Protein AF-A0A2M8NG27-F1 (afdb_monomer_lite)

Foldseek 3Di:
DVVVVVVVVVVVVVVVVVVVLLPDDDDQWDQFQDPNDGDTGGPVVCVVVVRDDPVRCVSPVDNPDDQFDFDDDDPDTDGHDDDDPLNVVLVVVLCVVLVVVLVVLLVVLLVPQDVVLVVVCVVVVDDPVCSVPPGRVVRSCVSSVPVVLVSQLVSLVSSLVSVVSPDCDLNNVLVVVCVVVVPVVVSVVVVVVVSVVVNVVSVVD

Secondary structure (DSSP, 8-state):
-HHHHHHHHHHHHHHHHHHHHHTSPPPSEEEEEETTEEEEEEHHHHHHTT-S-HHHHHHTS------PPPEEETTEEESS----HHHHHHHHHHHHHHHHHHHHHHHHHHHTS-HHHHHHHHHTT--HHHIIIIIIHHHHHHHHHHHHHHHHHHHHHHGGGGGGGT---HHHHHHHHHHHH--HHHHHHHHHHHHHHHHHHHHT-

Sequence (205 aa):
PSLFYAFVSVIGFAVIGWVIISAQPLPSSVVVNVNGSPELVPLERARAEGLLSPGDALLYAAEPLSASIPVPRGLRYDGGGAVSRGYVALLVALVIYTAAFIAEIVRAGILAVPRGQLEAARALGFTSSQTLRMVILPQALRVIIPPLGNQYLNLSKNSSLAIAVAYPDIYAVMGTVINQSGQSVTGIVLIMLSYLIISLTISAV

Structure (mmCIF, N/CA/C/O backbone):
data_AF-A0A2M8NG27-F1
#
_entry.id   AF-A0A2M8NG27-F1
#
loop_
_atom_site.group_PDB
_atom_site.id
_atom_site.type_symbol
_atom_site.label_atom_id
_atom_site.label_alt_id
_atom_site.label_comp_id
_atom_site.label_asym_id
_atom_site.label_entity_id
_atom_site.label_seq_id
_atom_site.pdbx_PDB_ins_code
_atom_site.Cartn_x
_atom_site.Cartn_y
_atom_site.Cartn_z
_atom_site.occupancy
_atom_site.B_iso_or_equiv
_atom_site.auth_seq_id
_atom_site.auth_comp_id
_atom_site.auth_asym_id
_atom_site.auth_atom_id
_atom_site.pdbx_PDB_model_num
ATOM 1 N N . PRO A 1 1 ? 7.339 23.571 -0.217 1.00 59.91 1 PRO A N 1
ATOM 2 C CA . PRO A 1 1 ? 5.997 23.243 -0.763 1.00 59.91 1 PRO A CA 1
ATOM 3 C C . PRO A 1 1 ? 5.739 23.782 -2.186 1.00 59.91 1 PRO A C 1
ATOM 5 O O . PRO A 1 1 ? 5.301 23.009 -3.022 1.00 59.91 1 PRO A O 1
ATOM 8 N N . SER A 1 2 ? 6.031 25.053 -2.498 1.00 65.56 2 SER A N 1
ATOM 9 C CA . SER A 1 2 ? 5.703 25.678 -3.801 1.00 65.56 2 SER A CA 1
ATOM 10 C C . SER A 1 2 ? 6.438 25.087 -5.015 1.00 65.56 2 SER A C 1
ATOM 12 O O . SER A 1 2 ? 5.823 24.874 -6.055 1.00 65.56 2 SER A O 1
ATOM 14 N N . LEU A 1 3 ? 7.727 24.758 -4.877 1.00 67.69 3 LEU A N 1
ATOM 15 C CA . LEU A 1 3 ? 8.534 24.157 -5.953 1.00 67.69 3 LEU A CA 1
ATOM 16 C C . LEU A 1 3 ? 8.056 22.755 -6.360 1.00 67.69 3 LEU A C 1
ATOM 18 O O . LEU A 1 3 ? 8.113 22.403 -7.532 1.00 67.69 3 LEU A O 1
ATOM 22 N N . PHE A 1 4 ? 7.539 21.975 -5.407 1.00 62.25 4 PHE A N 1
ATOM 23 C CA . PHE A 1 4 ? 7.013 20.637 -5.677 1.00 62.25 4 PHE A CA 1
ATOM 24 C C . PHE A 1 4 ? 5.740 20.700 -6.532 1.00 62.25 4 PHE A C 1
ATOM 26 O O . PHE A 1 4 ? 5.642 20.007 -7.540 1.00 62.25 4 PHE A O 1
ATOM 33 N N . TYR A 1 5 ? 4.804 21.596 -6.197 1.00 67.56 5 TYR A N 1
ATOM 34 C CA . TYR A 1 5 ? 3.585 21.791 -6.989 1.00 67.56 5 TYR A CA 1
ATOM 35 C C . TYR A 1 5 ? 3.870 22.345 -8.388 1.00 67.56 5 TYR A C 1
ATOM 37 O O . TYR A 1 5 ? 3.224 21.922 -9.341 1.00 67.56 5 TYR A O 1
ATOM 45 N N . ALA A 1 6 ? 4.856 23.239 -8.523 1.00 71.44 6 ALA A N 1
ATOM 46 C CA . ALA A 1 6 ? 5.281 23.759 -9.821 1.00 71.44 6 ALA A CA 1
ATOM 47 C C . ALA A 1 6 ? 5.910 22.671 -10.710 1.00 71.44 6 ALA A C 1
ATOM 49 O O . ALA A 1 6 ? 5.655 22.615 -11.907 1.00 71.44 6 ALA 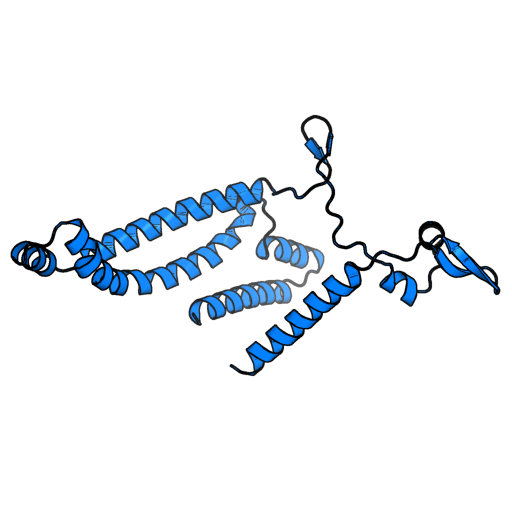A O 1
ATOM 50 N N . PHE A 1 7 ? 6.705 21.772 -10.131 1.00 71.50 7 PHE A N 1
ATOM 51 C CA . PHE A 1 7 ? 7.306 20.668 -10.879 1.00 71.50 7 PHE A CA 1
ATOM 52 C C . PHE A 1 7 ? 6.258 19.642 -11.332 1.00 71.50 7 PHE A C 1
ATOM 54 O O . PHE A 1 7 ? 6.230 19.242 -12.496 1.00 71.50 7 PHE A O 1
ATOM 61 N N . VAL A 1 8 ? 5.351 19.262 -10.427 1.00 74.12 8 VAL A N 1
ATOM 62 C CA . VAL A 1 8 ? 4.257 18.327 -10.727 1.00 74.12 8 VAL A CA 1
ATOM 63 C C . VAL A 1 8 ? 3.305 18.906 -11.775 1.00 74.12 8 VAL A C 1
ATOM 65 O O . VAL A 1 8 ? 2.871 18.174 -12.663 1.00 74.12 8 VAL A O 1
ATOM 68 N N . SER A 1 9 ? 3.011 20.210 -11.730 1.00 75.12 9 SER A N 1
ATOM 69 C CA . SER A 1 9 ? 2.145 20.841 -12.729 1.00 75.12 9 SER A CA 1
ATOM 70 C C . SER A 1 9 ? 2.795 20.887 -14.112 1.00 75.12 9 SER A C 1
ATOM 72 O O . SER A 1 9 ? 2.128 20.557 -15.088 1.00 75.12 9 SER A O 1
ATOM 74 N N . VAL A 1 10 ? 4.091 21.204 -14.217 1.00 81.06 10 VAL A N 1
ATOM 75 C CA . VAL A 1 10 ? 4.816 21.218 -15.502 1.00 81.06 10 VAL A CA 1
ATOM 76 C C . VAL A 1 10 ? 4.847 19.828 -16.139 1.00 81.06 10 VAL A C 1
ATOM 78 O O . VAL A 1 10 ? 4.545 19.697 -17.324 1.00 81.06 10 VAL A O 1
ATOM 81 N N . ILE A 1 11 ? 5.140 18.782 -15.358 1.00 80.06 11 ILE A N 1
ATOM 82 C CA . ILE A 1 11 ? 5.100 17.399 -15.856 1.00 80.06 11 ILE A CA 1
ATOM 83 C C . ILE A 1 11 ? 3.676 17.014 -16.261 1.00 80.06 11 ILE A C 1
ATOM 85 O O . ILE A 1 11 ? 3.481 16.451 -17.336 1.00 80.06 11 ILE A O 1
ATOM 89 N N . GLY A 1 12 ? 2.678 17.355 -15.443 1.00 80.69 12 GLY A N 1
ATOM 90 C CA . GLY A 1 12 ? 1.273 17.093 -15.750 1.00 80.69 12 GLY A CA 1
ATOM 91 C C . GLY A 1 12 ? 0.841 17.722 -17.076 1.00 80.69 12 GLY A C 1
ATOM 92 O O . GLY A 1 12 ? 0.272 17.036 -17.920 1.00 80.69 12 GLY A O 1
ATOM 93 N N . PHE A 1 13 ? 1.177 18.994 -17.305 1.00 82.75 13 PHE A N 1
ATOM 94 C CA . PHE A 1 13 ? 0.885 19.686 -18.563 1.00 82.75 13 PHE A CA 1
ATOM 95 C C . PHE A 1 13 ? 1.620 19.078 -19.760 1.00 82.75 13 PHE A C 1
ATOM 97 O O . PHE A 1 13 ? 1.017 18.932 -20.820 1.00 82.75 13 PHE A O 1
ATOM 104 N N . ALA A 1 14 ? 2.887 18.687 -19.600 1.00 75.81 14 ALA A N 1
ATOM 105 C CA . ALA A 1 14 ? 3.653 18.046 -20.666 1.00 75.81 14 ALA A CA 1
ATOM 106 C C . ALA A 1 14 ? 3.056 16.686 -21.066 1.00 75.81 14 ALA A C 1
ATOM 108 O O . ALA A 1 14 ? 2.908 16.404 -22.253 1.00 75.81 14 ALA A O 1
ATOM 109 N N . VAL A 1 15 ? 2.652 15.871 -20.087 1.00 76.00 15 VAL A N 1
ATOM 110 C CA . VAL A 1 15 ? 2.025 14.561 -20.326 1.00 76.00 15 VAL A CA 1
ATOM 111 C C . VAL A 1 15 ? 0.649 14.723 -20.970 1.00 76.00 15 VAL A C 1
ATOM 113 O O . VAL A 1 15 ? 0.362 14.056 -21.959 1.00 76.00 15 VAL A O 1
ATOM 116 N N . ILE A 1 16 ? -0.186 15.638 -20.467 1.00 79.12 16 ILE A N 1
ATOM 117 C CA . ILE A 1 16 ? -1.509 15.922 -21.048 1.00 79.12 16 ILE A CA 1
ATOM 118 C C . ILE A 1 16 ? -1.365 16.443 -22.483 1.00 79.12 16 ILE A C 1
ATOM 120 O O . ILE A 1 16 ? -2.065 15.972 -23.376 1.00 79.12 16 ILE A O 1
ATOM 124 N N . GLY A 1 17 ? -0.433 17.369 -22.723 1.00 75.75 17 GLY A N 1
ATOM 125 C CA . GLY A 1 17 ? -0.148 17.897 -24.057 1.00 75.75 17 GLY A CA 1
ATOM 126 C C . GLY A 1 17 ? 0.307 16.808 -25.026 1.00 75.75 17 GLY A C 1
ATOM 127 O O . GLY A 1 17 ? -0.215 16.716 -26.134 1.00 75.75 17 GLY A O 1
ATOM 128 N N . TRP A 1 18 ? 1.210 15.928 -24.590 1.00 75.06 18 TRP A N 1
ATOM 129 C CA . TRP A 1 18 ? 1.659 14.784 -25.384 1.00 75.06 18 TRP A CA 1
ATOM 130 C C . TRP A 1 18 ? 0.516 13.810 -25.713 1.00 75.06 18 TRP A C 1
ATOM 132 O O . TRP A 1 18 ? 0.397 13.367 -26.856 1.00 75.06 18 TRP A O 1
ATOM 142 N N . VAL A 1 19 ? -0.380 13.528 -24.761 1.00 72.75 19 VAL A N 1
ATOM 143 C CA . VAL A 1 19 ? -1.565 12.676 -24.978 1.00 72.75 19 VAL A CA 1
ATOM 144 C C . VAL A 1 19 ? -2.547 13.308 -25.972 1.00 72.75 19 VAL A C 1
ATOM 146 O O . VAL A 1 19 ? -3.050 12.619 -26.853 1.00 72.75 19 VAL A O 1
ATOM 149 N N . ILE A 1 20 ? -2.801 14.617 -25.883 1.00 72.38 20 ILE A N 1
ATOM 150 C CA . ILE A 1 20 ? -3.720 15.316 -26.800 1.00 72.38 20 ILE A CA 1
ATOM 151 C C . ILE A 1 20 ? -3.166 15.343 -28.229 1.00 72.38 20 ILE A C 1
ATOM 153 O O . ILE A 1 20 ? -3.916 15.108 -29.177 1.00 72.38 20 ILE A O 1
ATOM 157 N N . ILE A 1 21 ? -1.866 15.616 -28.386 1.00 69.19 21 ILE A N 1
ATOM 158 C CA . ILE A 1 21 ? -1.196 15.651 -29.695 1.00 69.19 21 ILE A CA 1
ATOM 159 C C . ILE A 1 21 ? -1.189 14.256 -30.328 1.00 69.19 21 ILE A C 1
ATOM 161 O O . ILE A 1 21 ? -1.479 14.120 -31.511 1.00 69.19 21 ILE A O 1
ATOM 165 N N . SER A 1 22 ? -0.919 13.217 -29.536 1.00 63.81 22 SER A N 1
ATOM 166 C CA . SER A 1 22 ? -0.866 11.835 -30.027 1.00 63.81 22 SER A CA 1
ATOM 167 C C . SER A 1 22 ? -2.229 11.188 -30.293 1.00 63.81 22 SER A C 1
ATOM 169 O O . SER A 1 22 ? -2.281 10.138 -30.927 1.00 63.81 22 SER A O 1
ATOM 171 N N . ALA A 1 23 ? -3.327 11.797 -29.840 1.00 64.81 23 ALA A N 1
ATOM 172 C CA . ALA A 1 23 ? -4.687 11.340 -30.123 1.00 64.81 23 ALA A CA 1
ATOM 173 C C . ALA A 1 23 ? -5.270 11.912 -31.432 1.00 64.81 23 ALA A C 1
ATOM 175 O O . ALA A 1 23 ? -6.369 11.520 -31.829 1.00 64.81 23 ALA A O 1
ATOM 176 N N . GLN A 1 24 ? -4.580 12.848 -32.096 1.00 70.31 24 GLN A N 1
ATOM 177 C CA . GLN A 1 24 ? -5.025 13.380 -33.385 1.00 70.31 24 GLN A CA 1
ATOM 178 C C . GLN A 1 24 ? -4.803 12.330 -34.490 1.00 70.31 24 GLN A C 1
ATOM 180 O O . GLN A 1 24 ? -3.701 11.788 -34.588 1.00 70.31 24 GLN A O 1
ATOM 185 N N . PRO A 1 25 ? -5.809 12.035 -35.337 1.00 66.50 25 PRO A N 1
ATOM 186 C CA . PRO A 1 25 ? -5.631 11.113 -36.451 1.00 66.50 25 PRO A CA 1
ATOM 187 C C . PRO A 1 25 ? -4.586 11.666 -37.426 1.00 66.50 25 PRO A C 1
ATOM 189 O O . PRO A 1 25 ? -4.647 12.832 -37.823 1.00 66.50 25 PRO A O 1
ATOM 192 N N . LEU A 1 26 ? -3.619 10.827 -37.803 1.00 72.81 26 LEU A N 1
ATOM 193 C CA . LEU A 1 26 ? -2.551 11.211 -38.723 1.00 72.81 26 LEU A CA 1
ATOM 194 C C . LEU A 1 26 ? -3.127 11.582 -40.108 1.00 72.81 26 LEU A C 1
ATOM 196 O O . LEU A 1 26 ? -4.082 10.947 -40.567 1.00 72.81 26 LEU A O 1
ATOM 200 N N . PRO A 1 27 ? -2.557 12.584 -40.803 1.00 74.75 27 PRO A N 1
ATOM 201 C CA . PRO A 1 27 ? -2.977 12.933 -42.156 1.00 74.75 27 PRO A CA 1
ATOM 202 C C . PRO A 1 27 ? -2.687 11.785 -43.134 1.00 74.75 27 PRO A C 1
ATOM 204 O O . PRO A 1 27 ? -1.633 11.154 -43.082 1.00 74.75 27 PRO A O 1
ATOM 207 N N . SER A 1 28 ? -3.606 11.530 -44.068 1.00 74.56 28 SER A N 1
ATOM 208 C CA . SER A 1 28 ? -3.485 10.439 -45.049 1.00 74.56 28 SER A CA 1
ATOM 209 C C . SER A 1 28 ? -2.403 10.679 -46.115 1.00 74.56 28 SER A C 1
ATOM 211 O O . SER A 1 28 ? -1.865 9.723 -46.677 1.00 74.56 28 SER A O 1
ATOM 213 N N . SER A 1 29 ? -2.040 11.939 -46.374 1.00 78.56 29 SER A N 1
ATOM 214 C CA . SER A 1 29 ? -0.979 12.341 -47.307 1.00 78.56 29 SER A CA 1
ATOM 215 C C . SER A 1 29 ? -0.188 13.531 -46.773 1.00 78.56 29 SER A C 1
ATOM 217 O O . SER A 1 29 ? -0.770 14.435 -46.172 1.00 78.56 29 SER A O 1
ATOM 219 N N . VAL A 1 30 ? 1.114 13.560 -47.047 1.00 80.31 30 VAL A N 1
ATOM 220 C CA . VAL A 1 30 ? 2.027 14.649 -46.678 1.00 80.31 30 VAL A CA 1
ATOM 221 C C . VAL A 1 30 ? 2.709 15.177 -47.938 1.00 80.31 30 VAL A C 1
ATOM 223 O O . VAL A 1 30 ? 3.008 14.416 -48.858 1.00 80.31 30 VAL A O 1
ATOM 226 N N . VAL A 1 31 ? 2.925 16.494 -47.999 1.00 79.62 31 VAL A N 1
ATOM 227 C CA . VAL A 1 31 ? 3.718 17.112 -49.068 1.00 79.62 31 VAL A CA 1
ATOM 228 C C . VAL A 1 31 ? 5.178 16.807 -48.788 1.00 79.62 31 VAL A C 1
ATOM 230 O O . VAL A 1 31 ? 5.720 17.245 -47.776 1.00 79.62 31 VAL A O 1
ATOM 233 N N . VAL A 1 32 ? 5.809 16.059 -49.679 1.00 77.69 32 VAL A N 1
ATOM 234 C CA . VAL A 1 32 ? 7.198 15.652 -49.534 1.00 77.69 32 VAL A CA 1
ATOM 235 C C . VAL A 1 32 ? 7.975 16.057 -50.776 1.00 77.69 32 VAL A C 1
ATOM 237 O O . VAL A 1 32 ? 7.448 16.062 -51.888 1.00 77.69 32 VAL A O 1
ATOM 240 N N . ASN A 1 33 ? 9.227 16.467 -50.586 1.00 78.12 33 ASN A N 1
ATOM 241 C CA . ASN A 1 33 ? 10.072 16.883 -51.692 1.00 78.12 33 ASN A CA 1
ATOM 242 C C . ASN A 1 33 ? 10.683 15.648 -52.362 1.00 78.12 33 ASN A C 1
ATOM 244 O O . ASN A 1 33 ? 11.631 15.060 -51.842 1.00 78.12 33 ASN A O 1
ATOM 248 N N . VAL A 1 34 ? 10.134 15.265 -53.513 1.00 73.56 34 VAL A N 1
ATOM 249 C CA . VAL A 1 34 ? 10.655 14.178 -54.341 1.00 73.56 34 VAL A CA 1
ATOM 250 C C . VAL A 1 34 ? 11.397 14.819 -55.511 1.00 73.56 34 VAL A C 1
ATOM 252 O O . VAL A 1 34 ? 10.808 15.515 -56.336 1.00 73.56 34 VAL A O 1
ATOM 255 N N . ASN A 1 35 ? 12.718 14.631 -55.574 1.00 72.38 35 ASN A N 1
ATOM 256 C CA . ASN A 1 35 ? 13.571 15.131 -56.664 1.00 72.38 35 ASN A CA 1
ATOM 257 C C . ASN A 1 35 ? 13.475 16.652 -56.942 1.00 72.38 35 ASN A C 1
ATOM 259 O O . ASN A 1 35 ? 13.628 17.085 -58.083 1.00 72.38 35 ASN A O 1
ATOM 263 N N . GLY A 1 36 ? 13.231 17.480 -55.922 1.00 71.56 36 GLY A N 1
ATOM 264 C CA . GLY A 1 36 ? 13.180 18.943 -56.045 1.00 71.56 36 GLY A CA 1
ATOM 265 C C . GLY A 1 36 ? 11.786 19.525 -56.305 1.00 71.56 36 GLY A C 1
ATOM 266 O O . GLY A 1 36 ? 11.660 20.748 -56.356 1.00 71.56 36 GLY A O 1
ATOM 267 N N . SER A 1 37 ? 10.749 18.691 -56.439 1.00 70.38 37 SER A N 1
ATOM 268 C CA . SER A 1 37 ? 9.352 19.122 -56.593 1.00 70.38 37 SER A CA 1
ATOM 269 C C . SER A 1 37 ? 8.506 18.711 -55.378 1.00 70.38 37 SER A C 1
ATOM 271 O O . SER A 1 37 ? 8.651 17.587 -54.891 1.00 70.38 37 SER A O 1
ATOM 273 N N . PRO A 1 38 ? 7.623 19.589 -54.860 1.00 78.19 38 PRO A N 1
ATOM 274 C CA . PRO A 1 38 ? 6.703 19.226 -53.787 1.00 78.19 38 PRO A CA 1
ATOM 275 C C . PRO A 1 38 ? 5.588 18.325 -54.336 1.00 78.19 38 PRO A C 1
ATOM 277 O O . PRO A 1 38 ? 4.733 18.785 -55.093 1.00 78.19 38 PRO A O 1
ATOM 280 N N . GLU A 1 39 ? 5.587 17.051 -53.946 1.00 81.00 39 GLU A N 1
ATOM 281 C CA . GLU A 1 39 ? 4.583 16.064 -54.352 1.00 81.00 39 GLU A CA 1
ATOM 282 C C . GLU A 1 39 ? 3.767 15.587 -53.140 1.00 81.00 39 GLU A C 1
ATOM 284 O O . GLU A 1 39 ? 4.288 15.429 -52.034 1.00 81.00 39 GLU A O 1
ATOM 289 N N . LEU A 1 40 ? 2.460 15.384 -53.332 1.00 81.25 40 LEU A N 1
ATOM 290 C CA . LEU A 1 40 ? 1.573 14.831 -52.306 1.00 81.25 40 LEU A CA 1
ATOM 291 C C . LEU A 1 40 ? 1.714 13.308 -52.280 1.00 81.25 40 LEU A C 1
ATOM 293 O O . LEU A 1 40 ? 1.169 12.609 -53.133 1.00 81.25 40 LEU A O 1
ATOM 297 N N . VAL A 1 41 ? 2.419 12.796 -51.274 1.00 81.31 41 VAL A N 1
ATOM 298 C CA . VAL A 1 41 ? 2.689 11.364 -51.118 1.00 81.31 41 VAL A CA 1
ATOM 299 C C . VAL A 1 41 ? 1.886 10.819 -49.929 1.00 81.31 41 VAL A C 1
ATOM 301 O O . VAL A 1 41 ? 1.819 11.471 -48.884 1.00 81.31 41 VAL A O 1
ATOM 304 N N . PRO A 1 42 ? 1.260 9.629 -50.035 1.00 83.38 42 PRO A N 1
ATOM 305 C CA . PRO A 1 42 ? 0.638 8.968 -48.888 1.00 83.38 42 PRO A CA 1
ATOM 306 C C . PRO A 1 42 ? 1.630 8.803 -47.729 1.00 83.38 42 PRO A C 1
ATOM 308 O O . PRO A 1 42 ? 2.764 8.371 -47.952 1.00 83.38 42 PRO A O 1
ATOM 311 N N . LEU A 1 43 ? 1.210 9.105 -46.494 1.00 77.25 43 LEU A N 1
ATOM 312 C CA . LEU A 1 43 ? 2.100 9.132 -45.320 1.00 77.25 43 LEU A CA 1
ATOM 313 C C . LEU A 1 43 ? 2.831 7.794 -45.101 1.00 77.25 43 LEU A C 1
ATOM 315 O O . LEU A 1 43 ? 4.006 7.778 -44.740 1.00 77.25 43 LEU A O 1
ATOM 319 N N . GLU A 1 44 ? 2.164 6.672 -45.375 1.00 76.25 44 GLU A N 1
ATOM 320 C CA . GLU A 1 44 ? 2.756 5.333 -45.274 1.00 76.25 44 GLU A CA 1
ATOM 321 C C . GLU A 1 44 ? 3.904 5.116 -46.267 1.00 76.25 44 GLU A C 1
ATOM 323 O O . GLU A 1 44 ? 4.941 4.571 -45.890 1.00 76.25 44 GLU A O 1
ATOM 328 N N . ARG A 1 45 ? 3.755 5.591 -47.513 1.00 78.19 45 ARG A N 1
ATOM 329 C CA . ARG A 1 45 ? 4.821 5.524 -48.525 1.00 78.19 45 ARG A CA 1
ATOM 330 C C . ARG A 1 45 ? 5.964 6.466 -48.181 1.00 78.19 45 ARG A C 1
ATOM 332 O O . ARG A 1 45 ? 7.110 6.041 -48.179 1.00 78.19 45 ARG A O 1
ATOM 339 N N . ALA A 1 46 ? 5.653 7.703 -47.793 1.00 78.06 46 ALA A N 1
ATOM 340 C CA . ALA A 1 46 ? 6.655 8.679 -47.370 1.00 78.06 46 ALA A CA 1
ATOM 341 C C . ALA A 1 46 ? 7.489 8.187 -46.171 1.00 78.06 46 ALA A C 1
ATOM 343 O O . ALA A 1 46 ? 8.693 8.437 -46.114 1.00 78.06 46 ALA A O 1
ATOM 344 N N . ARG A 1 47 ? 6.873 7.449 -45.235 1.00 74.25 47 ARG A N 1
ATOM 345 C CA . ARG A 1 47 ? 7.566 6.799 -44.113 1.00 74.25 47 ARG A CA 1
ATOM 346 C C . ARG A 1 47 ? 8.401 5.599 -44.569 1.00 74.25 47 ARG A C 1
ATOM 348 O O . ARG A 1 47 ? 9.545 5.479 -44.145 1.00 74.25 47 ARG A O 1
ATOM 355 N N . ALA A 1 48 ? 7.846 4.725 -45.410 1.00 77.56 48 ALA A N 1
ATOM 356 C CA . ALA A 1 48 ? 8.537 3.533 -45.908 1.00 77.56 48 ALA A CA 1
ATOM 357 C C . ALA A 1 48 ? 9.766 3.875 -46.768 1.00 77.56 48 ALA A C 1
ATOM 359 O O . ALA A 1 48 ? 10.778 3.184 -46.702 1.00 77.56 48 ALA A O 1
ATOM 360 N N . GLU A 1 49 ? 9.684 4.960 -47.536 1.00 81.44 49 GLU A N 1
ATOM 361 C CA . GLU A 1 49 ? 10.743 5.441 -48.428 1.00 81.44 49 GLU A CA 1
ATOM 362 C C . GLU A 1 49 ? 11.675 6.462 -47.750 1.00 81.44 49 GLU A C 1
ATOM 364 O O . GLU A 1 49 ? 12.624 6.939 -48.367 1.00 81.44 49 GLU A O 1
ATOM 369 N N . GLY A 1 50 ? 11.438 6.792 -46.472 1.00 78.38 50 GLY A N 1
ATOM 370 C CA . GLY A 1 50 ? 12.289 7.703 -45.699 1.00 78.38 50 GLY A CA 1
ATOM 371 C C . GLY A 1 50 ? 12.303 9.143 -46.221 1.00 78.38 50 GLY A C 1
ATOM 372 O O . GLY A 1 50 ? 13.269 9.867 -46.0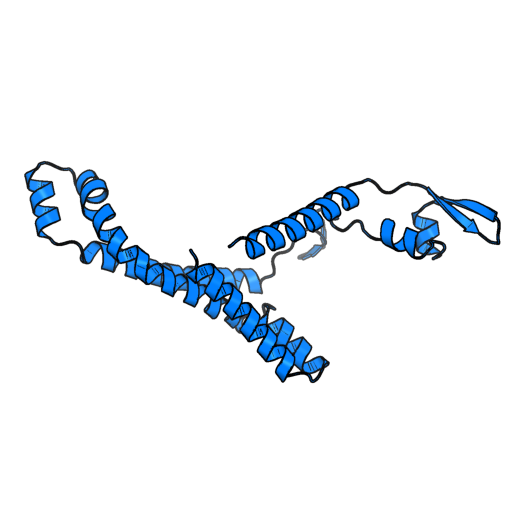00 1.00 78.38 50 GLY A O 1
ATOM 373 N N . LEU A 1 51 ? 11.247 9.561 -46.920 1.00 79.50 51 LEU A N 1
ATOM 374 C CA . LEU A 1 51 ? 11.170 10.859 -47.591 1.00 79.50 51 LEU A CA 1
ATOM 375 C C . LEU A 1 51 ? 10.779 12.006 -46.634 1.00 79.50 51 LEU A C 1
ATOM 377 O O . LEU A 1 51 ? 10.877 13.178 -46.988 1.00 79.50 51 LEU A O 1
ATOM 381 N N . LEU A 1 52 ? 10.331 11.689 -45.415 1.00 78.75 52 LEU A N 1
ATOM 382 C CA . LEU A 1 52 ? 9.925 12.674 -44.408 1.00 78.75 52 LEU A CA 1
ATOM 383 C C . LEU A 1 52 ? 11.120 13.501 -43.910 1.00 78.75 52 LEU A C 1
ATOM 385 O O . LEU A 1 52 ? 12.183 12.960 -43.603 1.00 78.75 52 LEU A O 1
ATOM 389 N N . SER A 1 53 ? 10.927 14.814 -43.750 1.00 80.81 53 SER A N 1
ATOM 390 C CA . SER A 1 53 ? 11.919 15.651 -43.069 1.00 80.81 53 SER A CA 1
ATOM 391 C C . SER A 1 53 ? 12.075 15.207 -41.602 1.00 80.81 53 SER A C 1
ATOM 393 O O . SER A 1 53 ? 11.131 14.658 -41.034 1.00 80.81 53 SER A O 1
ATOM 395 N N . PRO A 1 54 ? 13.215 15.459 -40.928 1.00 75.94 54 PRO A N 1
ATOM 396 C CA . PRO A 1 54 ? 13.387 15.083 -39.520 1.00 75.94 54 PRO A CA 1
ATOM 397 C C . PRO A 1 54 ? 12.307 15.655 -38.584 1.00 75.94 54 PRO A C 1
ATOM 399 O O . PRO A 1 54 ? 11.947 15.015 -37.598 1.00 75.94 54 PRO A O 1
ATOM 402 N N . GLY A 1 55 ? 11.768 16.840 -38.901 1.00 70.50 55 GLY A N 1
ATOM 403 C CA . GLY A 1 55 ? 10.664 17.452 -38.157 1.00 70.50 55 GLY A CA 1
ATOM 404 C C . GLY A 1 55 ? 9.332 16.738 -38.389 1.00 70.50 55 GLY A C 1
ATOM 405 O O . GLY A 1 55 ? 8.633 16.420 -37.429 1.00 70.50 55 GLY A O 1
ATOM 406 N N . ASP A 1 56 ? 9.022 16.409 -39.644 1.00 72.38 56 ASP A N 1
ATOM 407 C CA . ASP A 1 56 ? 7.800 15.681 -40.008 1.00 72.38 56 ASP A CA 1
ATOM 408 C C . ASP A 1 56 ? 7.840 14.235 -39.505 1.00 72.38 56 ASP A C 1
ATOM 410 O O . ASP A 1 56 ? 6.846 13.704 -39.018 1.00 72.38 56 ASP A O 1
ATOM 414 N N . ALA A 1 57 ? 9.013 13.604 -39.550 1.00 70.56 57 ALA A N 1
ATOM 415 C CA . ALA A 1 57 ? 9.232 12.264 -39.033 1.00 70.56 57 ALA A CA 1
ATOM 416 C C . ALA A 1 57 ? 8.936 12.184 -37.532 1.00 70.56 57 ALA A C 1
ATOM 418 O O . ALA A 1 57 ? 8.314 11.216 -37.115 1.00 70.56 57 ALA A O 1
ATOM 419 N N . LEU A 1 58 ? 9.324 13.196 -36.742 1.00 69.44 58 LEU A N 1
ATOM 420 C CA . LEU A 1 58 ? 9.019 13.288 -35.308 1.00 69.44 58 LEU A CA 1
ATOM 421 C C . LEU A 1 58 ? 7.540 13.583 -35.040 1.00 69.44 58 LEU A C 1
ATOM 423 O O . LEU A 1 58 ? 6.952 12.991 -34.135 1.00 69.44 58 LEU A O 1
ATOM 427 N N . LEU A 1 59 ? 6.936 14.473 -35.828 1.00 69.62 59 LEU A N 1
ATOM 428 C CA . LEU A 1 59 ? 5.534 14.869 -35.680 1.00 69.62 59 LEU A CA 1
ATOM 429 C C . LEU A 1 59 ? 4.569 13.724 -36.030 1.00 69.62 59 LEU A C 1
ATOM 431 O O . LEU A 1 59 ? 3.517 13.590 -35.411 1.00 69.62 59 LEU A O 1
ATOM 435 N N . TYR A 1 60 ? 4.966 12.860 -36.966 1.00 71.50 60 TYR A N 1
ATOM 436 C CA . TYR A 1 60 ? 4.222 11.672 -37.385 1.00 71.50 60 TYR A CA 1
ATOM 437 C C . TYR A 1 60 ? 4.837 10.361 -36.854 1.00 71.50 60 TYR A C 1
ATOM 439 O O . TYR A 1 60 ? 4.511 9.288 -37.365 1.00 71.50 60 TYR A O 1
ATOM 447 N N . ALA A 1 61 ? 5.735 10.413 -35.858 1.00 65.50 61 ALA A N 1
ATOM 448 C CA . ALA A 1 61 ? 6.506 9.256 -35.372 1.00 65.50 61 ALA A CA 1
ATOM 449 C C . ALA A 1 61 ? 5.677 8.222 -34.603 1.00 65.50 61 ALA A C 1
ATOM 451 O O . ALA A 1 61 ? 6.109 7.078 -34.466 1.00 65.50 61 ALA A O 1
ATOM 452 N N . ALA A 1 62 ? 4.528 8.606 -34.051 1.00 56.75 62 ALA A N 1
ATOM 453 C CA . ALA A 1 62 ? 3.863 7.794 -33.048 1.00 56.75 62 ALA A CA 1
ATOM 454 C C . ALA A 1 62 ? 2.352 7.753 -33.268 1.00 56.75 62 ALA A C 1
ATOM 456 O O . ALA A 1 62 ? 1.673 8.765 -33.148 1.00 56.75 62 ALA A O 1
ATOM 457 N N . GLU A 1 63 ? 1.829 6.548 -33.476 1.00 59.06 63 GLU A N 1
ATOM 458 C CA . GLU A 1 63 ? 0.680 6.108 -32.690 1.00 59.06 63 GLU A CA 1
ATOM 459 C C . GLU A 1 63 ? 1.259 5.493 -31.401 1.00 59.06 63 GLU A C 1
ATOM 461 O O . GLU A 1 63 ? 1.681 4.335 -31.417 1.00 59.06 63 GLU A O 1
ATOM 466 N N . PRO A 1 64 ? 1.391 6.237 -30.285 1.00 56.66 64 PRO A N 1
ATOM 467 C CA . PRO A 1 64 ? 2.054 5.712 -29.092 1.00 56.66 64 PRO A CA 1
ATOM 468 C C . PRO A 1 64 ? 1.138 4.808 -28.258 1.00 56.66 64 PRO A C 1
ATOM 470 O O . PRO A 1 64 ? 1.617 4.069 -27.402 1.00 56.66 64 PRO A O 1
ATOM 473 N N . LEU A 1 65 ? -0.174 4.848 -28.500 1.00 54.44 65 LEU A N 1
ATOM 474 C CA . LEU A 1 65 ? -1.179 4.057 -27.796 1.00 54.44 65 LEU A CA 1
ATOM 475 C C . LEU A 1 65 ? -2.031 3.288 -28.806 1.00 54.44 65 LEU A C 1
ATOM 477 O O . LEU A 1 65 ? -3.206 3.578 -29.006 1.00 54.44 65 LEU A O 1
ATOM 481 N N . SER A 1 66 ? -1.440 2.282 -29.446 1.00 59.88 66 SER A N 1
ATOM 482 C CA . SER A 1 66 ? -2.219 1.297 -30.189 1.00 59.88 66 SER A CA 1
ATOM 483 C C . SER A 1 66 ? -2.786 0.272 -29.204 1.00 59.88 66 SER A C 1
ATOM 485 O O . SER A 1 66 ? -2.116 -0.657 -28.745 1.00 59.88 66 SER A O 1
ATOM 487 N N . ALA A 1 67 ? -4.055 0.454 -28.833 1.00 59.91 67 ALA A N 1
ATOM 488 C CA . ALA A 1 67 ? -4.807 -0.566 -28.113 1.00 59.91 67 ALA A CA 1
ATOM 489 C C . ALA A 1 67 ? -5.080 -1.733 -29.074 1.00 59.91 67 ALA A C 1
ATOM 491 O O . ALA A 1 67 ? -6.106 -1.790 -29.747 1.00 59.91 67 ALA A O 1
ATOM 492 N N . SER A 1 68 ? -4.122 -2.652 -29.179 1.00 69.50 68 SER A N 1
ATOM 493 C CA . SER A 1 68 ? -4.311 -3.889 -29.932 1.00 69.50 68 SER A CA 1
ATOM 494 C C . SER A 1 68 ? -5.271 -4.798 -29.171 1.00 69.50 68 SER A C 1
ATOM 496 O O . SER A 1 68 ? -5.156 -4.986 -27.961 1.00 69.50 68 SER A O 1
ATOM 498 N N . ILE A 1 69 ? -6.253 -5.359 -29.867 1.00 75.44 69 ILE A N 1
ATOM 499 C CA . ILE A 1 69 ? -7.129 -6.376 -29.284 1.00 75.44 69 ILE A CA 1
ATOM 500 C C . ILE A 1 69 ? -6.318 -7.678 -29.225 1.00 75.44 69 ILE A C 1
ATOM 502 O O . ILE A 1 69 ? -5.684 -8.020 -30.225 1.00 75.44 69 ILE A O 1
ATOM 506 N N . PRO A 1 70 ? -6.299 -8.402 -28.089 1.00 79.69 70 PRO A N 1
ATOM 507 C CA . PRO A 1 70 ? -5.572 -9.659 -27.994 1.00 79.69 70 PRO A CA 1
ATOM 508 C C . PRO A 1 70 ? -6.184 -10.680 -28.954 1.00 79.69 70 PRO A C 1
ATOM 510 O O . PRO A 1 70 ? -7.342 -11.077 -28.807 1.00 79.69 70 PRO A O 1
ATOM 513 N N . VAL A 1 71 ? -5.400 -11.118 -29.936 1.00 80.44 71 VAL A N 1
ATOM 514 C CA . VAL A 1 71 ? -5.805 -12.149 -30.892 1.00 80.44 71 VAL A CA 1
ATOM 515 C C . VAL A 1 71 ? -5.232 -13.486 -30.417 1.00 80.44 71 VAL A C 1
ATOM 517 O O . VAL A 1 71 ? -4.028 -13.585 -30.153 1.00 80.44 71 VAL A O 1
ATOM 520 N N . PRO A 1 72 ? -6.057 -14.537 -30.274 1.00 81.44 72 PRO A N 1
ATOM 521 C CA . PRO A 1 72 ? -5.559 -15.853 -29.900 1.00 81.44 72 PRO A CA 1
ATOM 522 C C . PRO A 1 72 ? -4.658 -16.407 -31.013 1.00 81.44 72 PRO A C 1
ATOM 524 O O . PRO A 1 72 ? -5.072 -16.542 -32.164 1.00 81.44 72 PRO A O 1
ATOM 527 N N . ARG A 1 73 ? -3.418 -16.760 -30.667 1.00 78.00 73 ARG A N 1
ATOM 528 C CA . ARG A 1 73 ? -2.443 -17.424 -31.541 1.00 78.00 73 ARG A CA 1
ATOM 529 C C . ARG A 1 73 ? -1.978 -18.714 -30.857 1.00 78.00 73 ARG A C 1
ATOM 531 O O . ARG A 1 73 ? -0.946 -18.768 -30.187 1.00 78.00 73 ARG A O 1
ATOM 538 N N . GLY A 1 74 ? -2.782 -19.769 -31.004 1.00 82.56 74 GLY A N 1
ATOM 539 C CA . GLY A 1 74 ? -2.571 -21.054 -30.328 1.00 82.56 74 GLY A CA 1
ATOM 540 C C . GLY A 1 74 ? -2.836 -20.960 -28.821 1.00 82.56 74 GLY A C 1
ATOM 541 O O . GLY A 1 74 ? -3.887 -20.485 -28.410 1.00 82.56 74 GLY A O 1
ATOM 542 N N . LEU A 1 75 ? -1.875 -21.393 -27.994 1.00 78.50 75 LEU A N 1
ATOM 543 C CA . LEU A 1 75 ? -1.934 -21.283 -26.522 1.00 78.50 75 LEU A CA 1
ATOM 544 C C . LEU A 1 75 ? -1.483 -19.911 -25.987 1.00 78.50 75 LEU A C 1
ATOM 546 O O . LEU A 1 75 ? -1.423 -19.703 -24.774 1.00 78.50 75 LEU A O 1
ATOM 550 N N . ARG A 1 76 ? -1.089 -18.991 -26.872 1.00 73.25 76 ARG A N 1
ATOM 551 C CA . ARG A 1 76 ? -0.617 -17.648 -26.524 1.00 73.25 76 ARG A CA 1
ATOM 552 C C . ARG A 1 76 ? -1.588 -16.618 -27.087 1.00 73.25 76 ARG A C 1
ATOM 554 O O . ARG A 1 76 ? -2.218 -16.848 -28.114 1.00 73.25 76 ARG A O 1
ATOM 561 N N . TYR A 1 77 ? -1.677 -15.479 -26.418 1.00 77.31 77 TYR A N 1
ATOM 562 C CA . TYR A 1 77 ? -2.334 -14.294 -26.956 1.00 77.31 77 TYR A CA 1
ATOM 563 C C . TYR A 1 77 ? -1.258 -13.378 -27.527 1.00 77.31 77 TYR A C 1
ATOM 565 O O . TYR A 1 77 ? -0.194 -13.237 -26.920 1.00 77.31 77 TYR A O 1
ATOM 573 N N . ASP A 1 78 ? -1.521 -12.825 -28.706 1.00 70.19 78 ASP A N 1
ATOM 574 C CA . ASP A 1 78 ? -0.650 -11.864 -29.373 1.00 70.19 78 ASP A CA 1
ATOM 575 C C . ASP A 1 78 ? -1.389 -10.527 -29.495 1.00 70.19 78 ASP A C 1
ATOM 577 O O . ASP A 1 78 ? -2.575 -10.499 -29.836 1.00 70.19 78 ASP A O 1
ATOM 581 N N . GLY A 1 79 ? -0.713 -9.427 -29.167 1.00 68.12 79 GLY A N 1
ATOM 582 C CA . GLY A 1 79 ? -1.362 -8.133 -28.929 1.00 68.12 79 GLY A CA 1
ATOM 583 C C . GLY A 1 79 ? -2.127 -8.052 -27.596 1.00 68.12 79 GLY A C 1
ATOM 584 O O . GLY A 1 79 ? -2.231 -9.022 -26.842 1.00 68.12 79 GLY A O 1
ATOM 585 N N . GLY A 1 80 ? -2.660 -6.871 -27.289 1.00 71.81 80 GLY A N 1
ATOM 586 C CA . GLY A 1 80 ? -3.309 -6.563 -26.013 1.00 71.81 80 GLY A CA 1
ATOM 587 C C . GLY A 1 80 ? -2.344 -6.251 -24.869 1.00 71.81 80 GLY A C 1
ATOM 588 O O . GLY A 1 80 ? -1.135 -6.464 -24.942 1.00 71.81 80 GLY A O 1
ATOM 589 N N . GLY A 1 81 ? -2.901 -5.727 -23.775 1.00 69.06 81 GLY A N 1
ATOM 590 C CA . GLY A 1 81 ? -2.166 -5.551 -22.525 1.00 69.06 81 GLY A CA 1
ATOM 591 C C . GLY A 1 81 ? -1.924 -6.904 -21.859 1.00 69.06 81 GLY A C 1
ATOM 592 O O . GLY A 1 81 ? -2.870 -7.560 -21.428 1.00 69.06 81 GLY A O 1
ATOM 593 N N . ALA A 1 82 ? -0.663 -7.322 -21.758 1.00 71.69 82 ALA A N 1
ATOM 594 C CA . ALA A 1 82 ? -0.278 -8.546 -21.064 1.00 71.69 82 ALA A CA 1
ATOM 595 C C . ALA A 1 82 ? 0.401 -8.217 -19.730 1.00 71.69 82 ALA A C 1
ATOM 597 O O . ALA A 1 82 ? 1.391 -7.488 -19.679 1.00 71.69 82 ALA A O 1
ATOM 598 N N . VAL A 1 83 ? -0.107 -8.794 -18.641 1.00 77.94 83 VAL A N 1
ATOM 599 C CA . VAL A 1 83 ? 0.549 -8.733 -17.330 1.00 77.94 83 VAL A CA 1
ATOM 600 C C . VAL A 1 83 ? 1.562 -9.873 -17.237 1.00 77.94 83 VAL A C 1
ATOM 602 O O . VAL A 1 83 ? 1.240 -11.029 -17.520 1.00 77.94 83 VAL A O 1
ATOM 605 N N . SER A 1 84 ? 2.802 -9.569 -16.846 1.00 83.75 84 SER A N 1
ATOM 606 C CA . SER A 1 84 ? 3.832 -10.604 -16.713 1.00 83.75 84 SER A CA 1
ATOM 607 C C . SER A 1 84 ? 3.509 -11.574 -15.567 1.00 83.75 84 SER A C 1
ATOM 609 O O . SER A 1 84 ? 2.985 -11.187 -14.522 1.00 83.75 84 SER A O 1
ATOM 611 N N . ARG A 1 85 ? 3.866 -12.855 -15.728 1.00 86.25 85 ARG A N 1
ATOM 612 C CA . ARG A 1 85 ? 3.680 -13.865 -14.667 1.00 86.25 85 ARG A CA 1
ATOM 613 C C . ARG A 1 85 ? 4.460 -13.505 -13.397 1.00 86.25 85 ARG A C 1
ATOM 615 O O . ARG A 1 85 ? 3.946 -13.692 -12.299 1.00 86.25 85 ARG A O 1
ATOM 622 N N . GLY A 1 86 ? 5.666 -12.949 -13.561 1.00 87.94 86 GLY A N 1
ATOM 623 C CA . GLY A 1 86 ? 6.506 -12.479 -12.457 1.00 87.94 86 GLY A CA 1
ATOM 624 C C . GLY A 1 86 ? 5.850 -11.354 -11.657 1.00 87.94 86 GLY A C 1
ATOM 625 O O . GLY A 1 86 ? 5.886 -11.385 -10.432 1.00 87.94 86 GLY A O 1
ATOM 626 N N . TYR A 1 87 ? 5.157 -10.425 -12.328 1.00 87.31 87 TYR A N 1
ATOM 627 C CA . TYR A 1 87 ? 4.388 -9.376 -11.655 1.00 87.31 87 TYR A CA 1
ATOM 628 C C . TYR A 1 87 ? 3.275 -9.954 -10.779 1.00 87.31 87 TYR A C 1
ATOM 630 O O . TYR A 1 87 ? 3.161 -9.584 -9.615 1.00 87.31 87 TYR A O 1
ATOM 638 N N . VAL A 1 88 ? 2.471 -10.882 -11.313 1.00 90.69 88 VAL A N 1
ATOM 639 C CA . VAL A 1 88 ? 1.366 -11.492 -10.554 1.00 90.69 88 VAL A CA 1
ATOM 640 C C . VAL A 1 88 ? 1.896 -12.250 -9.337 1.00 90.69 88 VAL A C 1
ATOM 642 O O . VAL A 1 88 ? 1.363 -12.098 -8.240 1.00 90.69 88 VAL A O 1
ATOM 645 N N . ALA A 1 89 ? 2.968 -13.026 -9.505 1.00 91.31 89 ALA A N 1
ATOM 646 C CA . ALA A 1 89 ? 3.586 -13.766 -8.410 1.00 91.31 89 ALA A CA 1
ATOM 647 C C . ALA A 1 89 ? 4.142 -12.835 -7.318 1.00 91.31 89 ALA A C 1
ATOM 649 O O . ALA A 1 89 ? 3.878 -13.052 -6.134 1.00 91.31 89 ALA A O 1
ATOM 650 N N . LEU A 1 90 ? 4.846 -11.767 -7.709 1.00 91.94 90 LEU A N 1
ATOM 651 C CA . LEU A 1 90 ? 5.343 -10.743 -6.791 1.00 91.94 90 LEU A CA 1
ATOM 652 C C . LEU A 1 90 ? 4.200 -10.047 -6.044 1.00 91.94 90 LEU A C 1
ATOM 654 O O . LEU A 1 90 ? 4.265 -9.889 -4.826 1.00 91.94 90 LEU A O 1
ATOM 658 N N . LEU A 1 91 ? 3.147 -9.656 -6.763 1.00 91.81 91 LEU A N 1
ATOM 659 C CA . LEU A 1 91 ? 1.984 -8.983 -6.195 1.00 91.81 91 LEU A CA 1
ATOM 660 C C . LEU A 1 91 ? 1.312 -9.861 -5.141 1.00 91.81 91 LEU A C 1
ATOM 662 O O . LEU A 1 91 ? 1.085 -9.404 -4.025 1.00 91.81 91 LEU A O 1
ATOM 666 N N . VAL A 1 92 ? 1.042 -11.128 -5.460 1.00 93.81 92 VAL A N 1
ATOM 667 C CA . VAL A 1 92 ? 0.418 -12.066 -4.517 1.00 93.81 92 VAL A CA 1
ATOM 668 C C . VAL A 1 92 ? 1.297 -12.261 -3.281 1.00 93.81 92 VAL A C 1
ATOM 670 O O . VAL A 1 92 ? 0.793 -12.189 -2.160 1.00 93.81 92 VAL A O 1
ATOM 673 N N . ALA A 1 93 ? 2.607 -12.445 -3.465 1.00 92.50 93 ALA A N 1
ATOM 674 C CA . ALA A 1 93 ? 3.543 -12.607 -2.356 1.00 92.50 93 ALA A CA 1
ATOM 675 C C . ALA A 1 93 ? 3.561 -11.379 -1.429 1.00 92.50 93 ALA A C 1
ATOM 677 O O . ALA A 1 93 ? 3.417 -11.521 -0.212 1.00 92.50 93 ALA A O 1
ATOM 678 N N . LEU A 1 94 ? 3.673 -10.172 -1.993 1.00 92.94 94 LEU A N 1
ATOM 679 C CA . LEU A 1 94 ? 3.680 -8.922 -1.228 1.00 92.94 94 LEU A CA 1
ATOM 680 C C . LEU A 1 94 ? 2.348 -8.668 -0.520 1.00 92.94 94 LEU A C 1
ATOM 682 O O . LEU A 1 94 ? 2.352 -8.221 0.629 1.00 92.94 94 LEU A O 1
ATOM 686 N N . VAL A 1 95 ? 1.220 -8.965 -1.171 1.00 95.25 95 VAL A N 1
ATOM 687 C CA . VAL A 1 95 ? -0.119 -8.792 -0.592 1.00 95.25 95 VAL A CA 1
ATOM 688 C C . VAL A 1 95 ? -0.305 -9.711 0.606 1.00 95.25 95 VAL A C 1
ATOM 690 O O . VAL A 1 95 ? -0.677 -9.227 1.671 1.00 95.25 95 VAL A O 1
ATOM 693 N N . ILE A 1 96 ? -0.007 -11.007 0.473 1.00 95.81 96 ILE A N 1
ATOM 694 C CA . ILE A 1 96 ? -0.169 -11.971 1.571 1.00 95.81 96 ILE A CA 1
ATOM 695 C C . ILE A 1 96 ? 0.741 -11.602 2.743 1.00 95.81 96 ILE A C 1
ATOM 697 O O . ILE A 1 96 ? 0.274 -11.527 3.881 1.00 95.81 96 ILE A O 1
ATOM 701 N N . TYR A 1 97 ? 2.016 -11.315 2.462 1.00 93.19 97 TYR A N 1
ATOM 702 C CA . TYR A 1 97 ? 2.979 -10.888 3.475 1.00 93.19 97 TYR A CA 1
ATOM 703 C C . TYR A 1 97 ? 2.467 -9.660 4.236 1.00 93.19 97 TYR A C 1
ATOM 705 O O . TYR A 1 97 ? 2.343 -9.680 5.457 1.00 93.19 97 TYR A O 1
ATOM 713 N N . THR A 1 98 ? 2.099 -8.602 3.515 1.00 94.69 98 THR A N 1
ATOM 714 C CA . THR A 1 98 ? 1.700 -7.324 4.119 1.00 94.69 98 THR A CA 1
ATOM 715 C C . THR A 1 98 ? 0.368 -7.425 4.851 1.00 94.69 98 THR A C 1
ATOM 717 O O . THR A 1 98 ? 0.226 -6.859 5.933 1.00 94.69 98 THR A O 1
ATOM 720 N N . ALA A 1 99 ? -0.593 -8.178 4.312 1.00 95.88 99 ALA A N 1
ATOM 721 C CA . ALA A 1 99 ? -1.891 -8.387 4.942 1.00 95.88 99 ALA A CA 1
ATOM 722 C C . ALA A 1 99 ? -1.762 -9.092 6.298 1.00 95.88 99 ALA A C 1
ATOM 724 O O . ALA A 1 99 ? -2.445 -8.699 7.242 1.00 95.88 99 ALA A O 1
ATOM 725 N N . ALA A 1 100 ? -0.861 -10.072 6.425 1.00 96.31 100 ALA A N 1
ATOM 726 C CA . ALA A 1 100 ? -0.611 -10.749 7.697 1.00 96.31 100 ALA A CA 1
ATOM 727 C C . ALA A 1 100 ? -0.084 -9.779 8.771 1.00 96.31 100 ALA A C 1
ATOM 729 O O . ALA A 1 100 ? -0.589 -9.765 9.894 1.00 96.31 100 ALA A O 1
ATOM 730 N N . PHE A 1 101 ? 0.869 -8.909 8.417 1.00 95.12 101 PHE A N 1
ATOM 731 C CA . PHE A 1 101 ? 1.383 -7.890 9.340 1.00 95.12 101 PHE 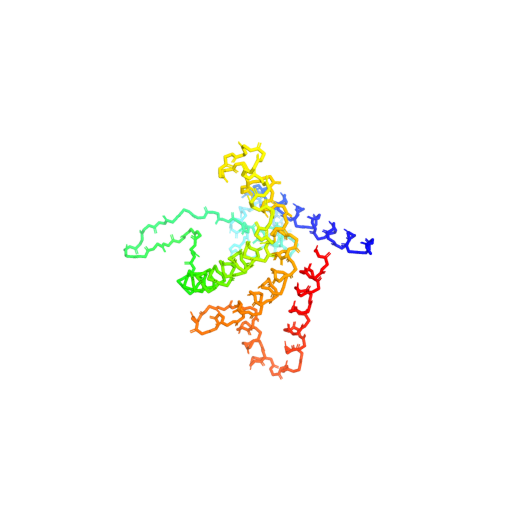A CA 1
ATOM 732 C C . PHE A 1 101 ? 0.330 -6.843 9.706 1.00 95.12 101 PHE A C 1
ATOM 734 O O . PHE A 1 101 ? 0.187 -6.502 10.878 1.00 95.12 101 PHE A O 1
ATOM 741 N N . ILE A 1 102 ? -0.448 -6.361 8.733 1.00 96.44 102 ILE A N 1
ATOM 742 C CA . ILE A 1 102 ? -1.538 -5.412 8.994 1.00 96.44 102 ILE A CA 1
ATOM 743 C C . ILE A 1 102 ? -2.591 -6.041 9.913 1.00 96.44 102 ILE A C 1
ATOM 745 O O . ILE A 1 102 ? -3.051 -5.380 10.842 1.00 96.44 102 ILE A O 1
ATOM 749 N N . ALA A 1 103 ? -2.944 -7.313 9.708 1.00 97.38 103 ALA A N 1
ATOM 750 C CA . ALA A 1 103 ? -3.888 -8.020 10.569 1.00 97.38 103 ALA A CA 1
ATOM 751 C C . ALA A 1 103 ? -3.404 -8.067 12.026 1.00 97.38 103 ALA A C 1
ATOM 753 O O . ALA A 1 103 ? -4.189 -7.818 12.941 1.00 97.38 103 ALA A O 1
ATOM 754 N N . GLU A 1 104 ? -2.111 -8.308 12.246 1.00 97.00 104 GLU A N 1
ATOM 755 C CA . GLU A 1 104 ? -1.523 -8.335 13.585 1.00 97.00 104 GLU A CA 1
ATOM 756 C C . GLU A 1 104 ? -1.469 -6.944 14.231 1.00 97.00 104 GLU A C 1
ATOM 758 O O . GLU A 1 104 ? -1.802 -6.798 15.407 1.00 97.00 104 GLU A O 1
ATOM 763 N N . ILE A 1 105 ? -1.154 -5.901 13.455 1.00 96.75 105 ILE A N 1
ATOM 764 C CA . ILE A 1 105 ? -1.222 -4.504 13.911 1.00 96.75 105 ILE A CA 1
ATOM 765 C C . ILE A 1 105 ? -2.654 -4.152 14.340 1.00 96.75 105 ILE A C 1
ATOM 767 O O . ILE A 1 105 ? -2.857 -3.581 15.412 1.00 96.75 105 ILE A O 1
ATOM 771 N N . VAL A 1 106 ? -3.659 -4.516 13.538 1.00 97.31 106 VAL A N 1
ATOM 772 C CA . VAL A 1 106 ? -5.075 -4.271 13.856 1.00 97.31 106 VAL A CA 1
ATOM 773 C C . VAL A 1 106 ? -5.493 -5.040 15.110 1.00 97.31 106 VAL A C 1
ATOM 775 O O . VAL A 1 106 ? -6.124 -4.466 15.999 1.00 97.31 106 VAL A O 1
ATOM 778 N N . ARG A 1 107 ? -5.107 -6.316 15.225 1.00 97.06 107 ARG A N 1
ATOM 779 C CA . ARG A 1 107 ? -5.380 -7.151 16.403 1.00 97.06 107 ARG A CA 1
ATOM 780 C C . ARG A 1 107 ? -4.774 -6.541 17.667 1.00 97.06 107 ARG A C 1
ATOM 782 O O . ARG A 1 107 ? -5.477 -6.389 18.666 1.00 97.06 107 ARG A O 1
ATOM 789 N N . ALA A 1 108 ? -3.499 -6.160 17.619 1.00 96.94 108 ALA A N 1
ATOM 790 C CA . ALA A 1 108 ? -2.797 -5.523 18.729 1.00 96.94 108 ALA A CA 1
ATOM 791 C C . ALA A 1 108 ? -3.421 -4.169 19.099 1.00 96.94 108 ALA A C 1
ATOM 793 O O . ALA A 1 108 ? -3.612 -3.884 20.279 1.00 96.94 108 ALA A O 1
ATOM 794 N N . GLY A 1 109 ? -3.820 -3.371 18.108 1.00 96.56 109 GLY A N 1
ATOM 795 C CA . GLY A 1 109 ? -4.485 -2.090 18.325 1.00 96.56 109 GLY A CA 1
ATOM 796 C C . GLY A 1 109 ? -5.850 -2.211 19.001 1.00 96.56 109 GLY A C 1
ATOM 797 O O . GLY A 1 109 ? -6.169 -1.415 19.881 1.00 96.56 109 GLY A O 1
ATOM 798 N N . ILE A 1 110 ? -6.644 -3.228 18.650 1.00 95.88 110 ILE A N 1
ATOM 799 C CA . ILE A 1 110 ? -7.919 -3.517 19.329 1.00 95.88 110 ILE A CA 1
ATOM 800 C C . ILE A 1 110 ? -7.673 -3.973 20.773 1.00 95.88 110 ILE A C 1
ATOM 802 O O . ILE A 1 110 ? -8.369 -3.523 21.683 1.00 95.88 110 ILE A O 1
ATOM 806 N N . LEU A 1 111 ? -6.676 -4.834 21.001 1.00 95.81 111 LEU A N 1
ATOM 807 C CA . LEU A 1 111 ? -6.331 -5.331 22.339 1.00 95.81 111 LEU A CA 1
ATOM 808 C C . LEU A 1 111 ? -5.718 -4.266 23.256 1.00 95.81 111 LEU A C 1
ATOM 810 O O . LEU A 1 111 ? -5.788 -4.414 24.474 1.00 95.81 111 LEU A O 1
ATOM 814 N N . ALA A 1 112 ? -5.146 -3.200 22.693 1.00 96.12 112 ALA A N 1
ATOM 815 C CA . ALA A 1 112 ? -4.608 -2.076 23.453 1.00 96.12 112 ALA A CA 1
ATOM 816 C C . ALA A 1 112 ? -5.699 -1.227 24.134 1.00 96.12 112 ALA A C 1
ATOM 818 O O . ALA A 1 112 ? -5.394 -0.460 25.047 1.00 96.12 112 ALA A O 1
ATOM 819 N N . VAL A 1 113 ? -6.967 -1.348 23.719 1.00 96.06 113 VAL A N 1
ATOM 820 C CA . VAL A 1 113 ? -8.076 -0.608 24.334 1.00 96.06 113 VAL A CA 1
ATOM 821 C C . VAL A 1 113 ? -8.368 -1.173 25.736 1.00 96.06 113 VAL A C 1
ATOM 823 O O . VAL A 1 113 ? -8.617 -2.374 25.871 1.00 96.06 113 VAL A O 1
ATOM 826 N N . PRO A 1 114 ? -8.389 -0.338 26.797 1.00 96.31 114 PRO A N 1
ATOM 827 C CA . PRO A 1 114 ? -8.632 -0.807 28.158 1.00 96.31 114 PRO A CA 1
ATOM 828 C C . PRO A 1 114 ? -9.977 -1.522 28.306 1.00 96.31 114 PRO A C 1
ATOM 830 O O . PRO A 1 114 ? -11.012 -1.023 27.860 1.00 96.31 114 PRO A O 1
ATOM 833 N N . ARG A 1 115 ? -9.993 -2.650 29.027 1.00 93.88 115 ARG A N 1
ATOM 834 C CA . ARG A 1 115 ? -11.222 -3.432 29.268 1.00 93.88 115 ARG A CA 1
ATOM 835 C C . ARG A 1 115 ? -12.338 -2.623 29.937 1.00 93.88 115 ARG A C 1
ATOM 837 O O . ARG A 1 115 ? -13.501 -2.825 29.602 1.00 93.88 115 ARG A O 1
ATOM 844 N N . GLY A 1 116 ? -11.995 -1.642 30.774 1.00 95.62 116 GLY A N 1
ATOM 845 C CA . GLY A 1 116 ? -12.975 -0.750 31.403 1.00 95.62 116 GLY A CA 1
ATOM 846 C C . GLY A 1 116 ? -13.838 0.031 30.403 1.00 95.62 116 GLY A C 1
ATOM 847 O O . GLY A 1 116 ? -15.005 0.282 30.676 1.00 95.62 116 GLY A O 1
ATOM 848 N N . GLN A 1 117 ? -13.322 0.351 29.208 1.00 95.19 117 GLN A N 1
ATOM 849 C CA . GLN A 1 117 ? -14.109 0.996 28.145 1.00 95.19 117 GLN A CA 1
ATOM 850 C C . GLN A 1 117 ? -15.190 0.058 27.589 1.00 95.19 117 GLN A C 1
ATOM 852 O O . GLN A 1 117 ? -16.308 0.483 27.304 1.00 95.19 117 GLN A O 1
ATOM 857 N N . LEU A 1 118 ? -14.871 -1.234 27.468 1.00 93.88 118 LEU A N 1
ATOM 858 C CA . LEU A 1 118 ? -15.817 -2.267 27.046 1.00 93.88 118 LEU A CA 1
ATOM 859 C C . LEU A 1 118 ? -16.889 -2.506 28.119 1.00 93.88 118 LEU A C 1
ATOM 861 O O . LEU A 1 118 ? -18.071 -2.605 27.794 1.00 93.88 118 LEU A O 1
ATOM 865 N N . GLU A 1 119 ? -16.483 -2.584 29.384 1.00 94.94 119 GLU A N 1
ATOM 866 C CA . GLU A 1 119 ? -17.391 -2.768 30.521 1.00 94.94 119 GLU A CA 1
ATOM 867 C C . GLU A 1 119 ? -18.327 -1.563 30.693 1.00 94.94 119 GLU A C 1
ATOM 869 O O . GLU A 1 119 ? -19.538 -1.748 30.807 1.00 94.94 119 GLU A O 1
ATOM 874 N N . ALA A 1 120 ? -17.807 -0.336 30.590 1.00 95.62 120 ALA A N 1
ATOM 875 C CA . ALA A 1 120 ? -18.602 0.890 30.649 1.00 95.62 120 ALA A CA 1
ATOM 876 C C . ALA A 1 120 ? -19.610 0.991 29.494 1.00 95.62 120 ALA A C 1
ATOM 878 O O . ALA A 1 120 ? -20.780 1.294 29.716 1.00 95.62 120 ALA A O 1
ATOM 879 N N . ALA A 1 121 ? -19.194 0.682 28.261 1.00 95.19 121 ALA A N 1
ATOM 880 C CA . ALA A 1 121 ? -20.091 0.689 27.106 1.00 95.19 121 ALA A CA 1
ATOM 881 C C . ALA A 1 121 ? -21.249 -0.311 27.265 1.00 95.19 121 ALA A C 1
ATOM 883 O O . ALA A 1 121 ? -22.390 0.001 26.925 1.00 95.19 121 ALA A O 1
ATOM 884 N N . ARG A 1 122 ? -20.972 -1.501 27.814 1.00 94.12 122 ARG A N 1
ATOM 885 C CA . ARG A 1 122 ? -22.006 -2.501 28.118 1.00 94.12 122 ARG A CA 1
ATOM 886 C C . ARG A 1 122 ? -22.929 -2.050 29.249 1.00 94.12 122 ARG A C 1
ATOM 888 O O . ARG A 1 122 ? -24.131 -2.266 29.146 1.00 94.12 122 ARG A O 1
ATOM 895 N N . ALA A 1 123 ? -22.400 -1.393 30.283 1.00 96.50 123 ALA A N 1
ATOM 896 C CA . ALA A 1 123 ? -23.200 -0.834 31.374 1.00 96.50 123 ALA A CA 1
ATOM 897 C C . ALA A 1 123 ? -24.164 0.270 30.896 1.00 96.50 123 ALA A C 1
ATOM 899 O O . ALA A 1 123 ? -25.260 0.402 31.429 1.00 96.50 123 ALA A O 1
ATOM 900 N N . LEU A 1 124 ? -23.789 1.011 29.848 1.00 96.19 124 LEU A N 1
ATOM 901 C CA . LEU A 1 124 ? -24.639 2.006 29.180 1.00 96.19 124 LEU A CA 1
ATOM 902 C C . LEU A 1 124 ? -25.640 1.396 28.177 1.00 96.19 124 LEU A C 1
ATOM 904 O O . LEU A 1 124 ? -26.350 2.132 27.495 1.00 96.19 124 LEU A O 1
ATOM 908 N N . GLY A 1 125 ? -25.709 0.065 28.066 1.00 96.19 125 GLY A N 1
ATOM 909 C CA . GLY A 1 125 ? -26.656 -0.632 27.194 1.00 96.19 125 GLY A CA 1
ATOM 910 C C . GLY A 1 125 ? -26.263 -0.673 25.714 1.00 96.19 125 GLY A C 1
ATOM 911 O O . GLY A 1 125 ? -27.108 -0.976 24.872 1.00 96.19 125 GLY A O 1
ATOM 912 N N . PHE A 1 126 ? -25.005 -0.387 25.357 1.00 97.00 126 PHE A N 1
ATOM 913 C CA . PHE A 1 126 ? -24.566 -0.495 23.964 1.00 97.00 126 PHE A CA 1
ATOM 914 C C . PHE A 1 126 ? -24.508 -1.954 23.496 1.00 97.00 126 PHE A C 1
ATOM 916 O O . PHE A 1 126 ? -23.979 -2.840 24.170 1.00 97.00 126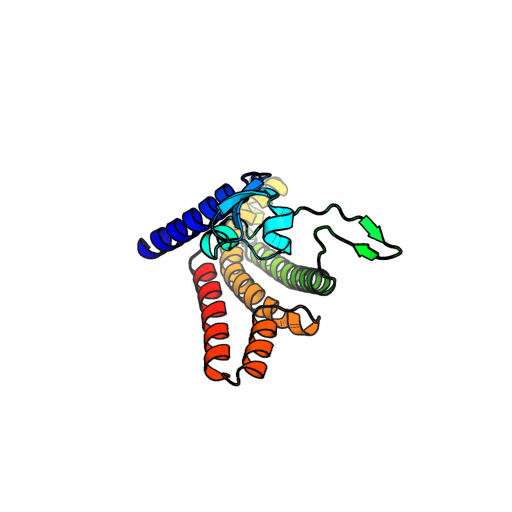 PHE A O 1
ATOM 923 N N . THR A 1 127 ? -24.994 -2.188 22.278 1.00 96.50 127 THR A N 1
ATOM 924 C CA . THR A 1 127 ? -24.811 -3.455 21.557 1.00 96.50 127 THR A CA 1
ATOM 925 C C . THR A 1 127 ? -23.344 -3.647 21.167 1.00 96.50 127 THR A C 1
ATOM 927 O O . THR A 1 127 ? -22.606 -2.678 20.989 1.00 96.50 127 THR A O 1
ATOM 930 N N . SER A 1 128 ? -22.903 -4.889 20.944 1.00 94.06 128 SER A N 1
ATOM 931 C CA . SER A 1 128 ? -21.503 -5.170 20.582 1.00 94.06 128 SER A CA 1
ATOM 932 C C . SER A 1 128 ? -21.030 -4.409 19.336 1.00 94.06 128 SER A C 1
ATOM 934 O O . SER A 1 128 ? -19.893 -3.944 19.296 1.00 94.06 128 SER A O 1
ATOM 936 N N . SER A 1 129 ? -21.903 -4.219 18.343 1.00 96.38 129 SER A N 1
ATOM 937 C CA . SER A 1 129 ? -21.589 -3.432 17.146 1.00 96.38 129 SER A CA 1
ATOM 938 C C . SER A 1 129 ? -21.439 -1.937 17.443 1.00 96.38 129 SER A C 1
ATOM 940 O O . SER A 1 129 ? -20.549 -1.300 16.878 1.00 96.38 129 SER A O 1
ATOM 942 N N . GLN A 1 130 ? -22.264 -1.376 18.337 1.00 96.69 130 GLN A N 1
ATOM 943 C CA . GLN A 1 130 ? -22.128 0.013 18.793 1.00 96.69 130 GLN A CA 1
ATOM 944 C C . GLN A 1 130 ? -20.848 0.193 19.608 1.00 96.69 130 GLN A C 1
ATOM 946 O O . GLN A 1 130 ? -20.072 1.099 19.320 1.00 96.69 130 GLN A O 1
ATOM 951 N N . THR A 1 131 ? -20.565 -0.709 20.553 1.00 96.50 131 THR A N 1
ATOM 952 C CA . THR A 1 131 ? -19.325 -0.677 21.338 1.00 96.50 131 THR A CA 1
ATOM 953 C C . THR A 1 131 ? -18.093 -0.745 20.439 1.00 96.50 131 THR A C 1
ATOM 955 O O . THR A 1 131 ? -17.167 0.047 20.604 1.00 96.50 131 THR A O 1
ATOM 958 N N . LEU A 1 132 ? -18.089 -1.640 19.445 1.00 95.44 132 LEU A N 1
ATOM 959 C CA . LEU A 1 132 ? -16.978 -1.747 18.506 1.00 95.44 132 LEU A CA 1
ATOM 960 C C . LEU A 1 132 ? -16.799 -0.454 17.704 1.00 95.44 132 LEU A C 1
ATOM 962 O O . LEU A 1 132 ? -15.703 0.091 17.687 1.00 95.44 132 LEU A O 1
ATOM 966 N N . ARG A 1 133 ? -17.856 0.057 17.063 1.00 96.62 133 ARG A N 1
ATOM 967 C CA . ARG A 1 133 ? -17.760 1.209 16.149 1.00 96.62 133 ARG A CA 1
ATOM 968 C C . ARG A 1 133 ? -17.546 2.547 16.856 1.00 96.62 133 ARG A C 1
ATOM 970 O O . ARG A 1 133 ? -16.836 3.388 16.321 1.00 96.62 133 ARG A O 1
ATOM 977 N N . MET A 1 134 ? -18.166 2.755 18.016 1.00 96.19 134 MET A N 1
ATOM 978 C CA . MET A 1 134 ? -18.210 4.063 18.684 1.00 96.19 134 MET A CA 1
ATOM 979 C C . MET A 1 134 ? -17.188 4.203 19.811 1.00 96.19 134 MET A C 1
ATOM 981 O O . MET A 1 134 ? -16.807 5.322 20.136 1.00 96.19 134 MET A O 1
ATOM 985 N N . VAL A 1 135 ? -16.738 3.095 20.410 1.00 95.50 135 VAL A N 1
ATOM 986 C CA . VAL A 1 135 ? -15.835 3.127 21.573 1.00 95.50 135 VAL A CA 1
ATOM 987 C C . VAL A 1 135 ? -14.479 2.529 21.226 1.00 95.50 135 VAL A C 1
ATOM 989 O O . VAL A 1 135 ? -13.465 3.215 21.338 1.00 95.50 135 VAL A O 1
ATOM 992 N N . ILE A 1 136 ? -14.450 1.271 20.779 1.00 96.69 136 ILE A N 1
ATOM 993 C CA . ILE A 1 136 ? -13.197 0.533 20.568 1.00 96.69 136 ILE A CA 1
ATOM 994 C C . ILE A 1 136 ? -12.457 1.058 19.338 1.00 96.69 136 ILE A C 1
ATOM 996 O O . ILE A 1 136 ? -11.295 1.434 19.445 1.00 96.69 136 ILE A O 1
ATOM 1000 N N . LEU A 1 137 ? -13.112 1.110 18.175 1.00 96.44 137 LEU A N 1
ATOM 1001 C CA . LEU A 1 137 ? -12.460 1.423 16.903 1.00 96.44 137 LEU A CA 1
ATOM 1002 C C . LEU A 1 137 ? -11.817 2.825 16.883 1.00 96.44 137 LEU A C 1
ATOM 1004 O O . LEU A 1 137 ? -10.652 2.910 16.503 1.00 96.44 137 LEU A O 1
ATOM 1008 N N . PRO A 1 138 ? -12.465 3.911 17.357 1.00 96.25 138 PRO A N 1
ATOM 1009 C CA . PRO A 1 138 ? -11.843 5.238 17.376 1.00 96.25 138 PRO A CA 1
ATOM 1010 C C . PRO A 1 138 ? -10.592 5.314 18.264 1.00 96.25 138 PRO A C 1
ATOM 1012 O O . PRO A 1 138 ? -9.671 6.073 17.964 1.00 96.25 138 PRO A O 1
ATOM 1015 N N . GLN A 1 139 ? -10.547 4.530 19.347 1.00 97.06 139 GLN A N 1
ATOM 1016 C CA . GLN A 1 139 ? -9.392 4.452 20.247 1.00 97.06 139 GLN A CA 1
ATOM 1017 C C . GLN A 1 139 ? -8.288 3.568 19.658 1.00 97.06 139 GLN A C 1
ATOM 1019 O O . GLN A 1 139 ? -7.137 3.993 19.584 1.00 97.06 139 GLN A O 1
ATOM 1024 N N . ALA A 1 140 ? -8.650 2.382 19.165 1.00 96.94 140 ALA A N 1
ATOM 1025 C CA . ALA A 1 140 ? -7.735 1.447 18.519 1.00 96.94 140 ALA A CA 1
ATOM 1026 C C . ALA A 1 140 ? -7.043 2.078 17.302 1.00 96.94 140 ALA A C 1
ATOM 1028 O O . ALA A 1 140 ? -5.840 1.915 17.130 1.00 96.94 140 ALA A O 1
ATOM 1029 N N . LEU A 1 141 ? -7.761 2.867 16.493 1.00 96.81 141 LEU A N 1
ATOM 1030 C CA . LEU A 1 141 ? -7.197 3.545 15.320 1.00 96.81 141 LEU A CA 1
ATOM 1031 C C . LEU A 1 141 ? -6.017 4.461 15.668 1.00 96.81 141 LEU A C 1
ATOM 1033 O O . LEU A 1 141 ? -5.046 4.501 14.918 1.00 96.81 141 LEU A O 1
ATOM 1037 N N . ARG A 1 142 ? -6.044 5.137 16.824 1.00 95.44 142 ARG A N 1
ATOM 1038 C CA . ARG A 1 142 ? -4.927 5.990 17.275 1.00 95.44 142 ARG A CA 1
ATOM 1039 C C . ARG A 1 142 ? -3.654 5.191 17.557 1.00 95.44 142 ARG A C 1
ATOM 1041 O O . ARG A 1 142 ? -2.563 5.733 17.443 1.00 95.44 142 ARG A O 1
ATOM 1048 N N . VAL A 1 143 ? -3.801 3.914 17.906 1.00 95.44 143 VAL A N 1
ATOM 1049 C CA . VAL A 1 143 ? -2.692 2.980 18.142 1.00 95.44 143 VAL A CA 1
ATOM 1050 C C . VAL A 1 143 ? -2.268 2.281 16.844 1.00 95.44 143 VAL A C 1
ATOM 1052 O O . VAL A 1 143 ? -1.088 2.013 16.651 1.00 95.44 143 VAL A O 1
ATOM 1055 N N . ILE A 1 144 ? -3.215 2.017 15.937 1.00 97.38 144 ILE A N 1
ATOM 1056 C CA . ILE A 1 144 ? -2.995 1.313 14.661 1.00 97.38 144 ILE A CA 1
ATOM 1057 C C . ILE A 1 144 ? -2.284 2.193 13.628 1.00 97.38 144 ILE A C 1
ATOM 1059 O O . ILE A 1 144 ? -1.425 1.700 12.905 1.00 97.38 144 ILE A O 1
ATOM 1063 N N . ILE A 1 145 ? -2.633 3.478 13.524 1.00 95.19 145 ILE A N 1
ATOM 1064 C CA . ILE A 1 145 ? -2.131 4.352 12.450 1.00 95.19 145 ILE A CA 1
ATOM 1065 C C . ILE A 1 145 ? -0.598 4.520 12.480 1.00 95.19 145 ILE A C 1
ATOM 1067 O O . ILE A 1 145 ? 0.017 4.321 11.430 1.00 95.19 145 ILE A O 1
ATOM 1071 N N . PRO A 1 146 ? 0.057 4.818 13.623 1.00 92.69 146 PRO A N 1
ATOM 1072 C CA . PRO A 1 146 ? 1.508 5.023 13.644 1.00 92.69 146 PRO A CA 1
ATOM 1073 C C . PRO A 1 146 ? 2.346 3.849 13.086 1.00 92.69 146 PRO A C 1
ATOM 1075 O O . PRO A 1 146 ? 3.192 4.092 12.222 1.00 92.69 146 PRO A O 1
ATOM 1078 N N . PRO A 1 147 ? 2.133 2.575 13.486 1.00 93.38 147 PRO A N 1
ATOM 1079 C CA . PRO A 1 147 ? 2.906 1.454 12.944 1.00 93.38 147 PRO A CA 1
ATOM 1080 C C . PRO A 1 147 ? 2.608 1.135 11.468 1.00 93.38 147 PRO A C 1
ATOM 1082 O O . PRO A 1 147 ? 3.472 0.564 10.798 1.00 93.38 147 PRO A O 1
ATOM 1085 N N . LEU A 1 148 ? 1.447 1.526 10.922 1.00 92.50 148 LEU A N 1
ATOM 1086 C CA . LEU A 1 148 ? 1.157 1.344 9.492 1.00 92.50 148 LEU A CA 1
ATOM 1087 C C . LEU A 1 148 ? 2.104 2.156 8.598 1.00 92.50 148 LEU A C 1
ATOM 1089 O O . LEU A 1 148 ? 2.486 1.667 7.537 1.00 92.50 148 LEU A O 1
ATOM 1093 N N . GLY A 1 149 ? 2.551 3.337 9.038 1.00 88.62 149 GLY A N 1
ATOM 1094 C CA . GLY A 1 149 ? 3.549 4.134 8.312 1.00 88.62 149 GLY A CA 1
ATOM 1095 C C . GLY A 1 149 ? 4.841 3.352 8.055 1.00 88.62 149 GLY A C 1
ATOM 1096 O O . GLY A 1 149 ? 5.320 3.266 6.923 1.00 88.62 149 GLY A O 1
ATOM 1097 N N . ASN A 1 150 ? 5.357 2.676 9.086 1.00 89.69 150 ASN A N 1
ATOM 1098 C CA . ASN A 1 150 ? 6.528 1.811 8.943 1.00 89.69 150 ASN A CA 1
ATOM 1099 C C . ASN A 1 150 ? 6.250 0.617 8.014 1.00 89.69 150 ASN A C 1
ATOM 1101 O O . ASN A 1 150 ? 7.114 0.226 7.228 1.00 89.69 150 ASN A O 1
ATOM 1105 N N . GLN A 1 151 ? 5.034 0.065 8.046 1.00 92.88 151 GLN A N 1
ATOM 1106 C CA . GLN A 1 151 ? 4.650 -1.020 7.146 1.00 92.88 151 GLN A CA 1
ATOM 1107 C C . GLN A 1 151 ? 4.627 -0.581 5.670 1.00 92.88 151 GLN A C 1
ATOM 1109 O O . GLN A 1 151 ? 5.050 -1.356 4.814 1.00 92.88 151 GLN A O 1
ATOM 1114 N N . TYR A 1 152 ? 4.223 0.655 5.354 1.00 89.31 152 TYR A N 1
ATOM 1115 C CA . TYR A 1 152 ? 4.295 1.198 3.988 1.00 89.31 152 TYR A CA 1
ATOM 1116 C C . TYR A 1 152 ? 5.736 1.398 3.499 1.00 89.31 152 TYR A C 1
ATOM 1118 O O . TYR A 1 152 ? 6.056 1.086 2.346 1.00 89.31 152 TYR A O 1
ATOM 1126 N N . LEU A 1 153 ? 6.630 1.859 4.378 1.00 88.62 153 LEU A N 1
ATOM 1127 C CA . LEU A 1 153 ? 8.060 1.949 4.071 1.00 88.62 153 LEU A CA 1
ATOM 1128 C C . LEU A 1 153 ? 8.656 0.563 3.800 1.00 88.62 153 LEU A C 1
ATOM 1130 O O . LEU A 1 153 ? 9.414 0.389 2.844 1.00 88.62 153 LEU A O 1
ATOM 1134 N N . ASN A 1 154 ? 8.281 -0.435 4.602 1.00 90.50 154 ASN A N 1
ATOM 1135 C CA . ASN A 1 154 ? 8.711 -1.817 4.408 1.00 90.50 154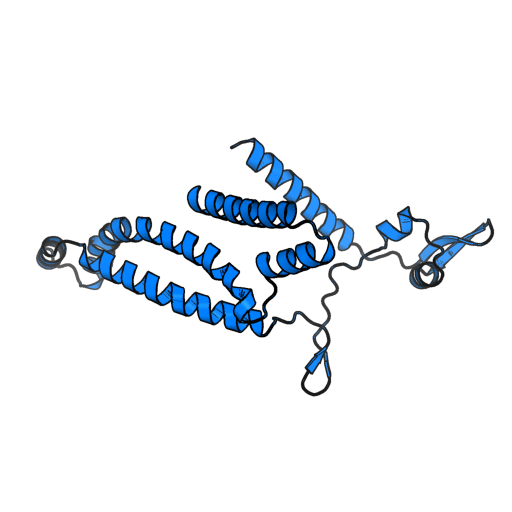 ASN A CA 1
ATOM 1136 C C . ASN A 1 154 ? 8.155 -2.414 3.115 1.00 90.50 154 ASN A C 1
ATOM 1138 O O . ASN A 1 154 ? 8.902 -3.065 2.394 1.00 90.50 154 ASN A O 1
ATOM 1142 N N . LEU A 1 155 ? 6.889 -2.158 2.775 1.00 90.25 155 LEU A N 1
ATOM 1143 C CA . LEU A 1 155 ? 6.296 -2.601 1.511 1.00 90.25 155 LEU A CA 1
ATOM 1144 C C . LEU A 1 155 ? 7.086 -2.064 0.309 1.00 90.25 155 LEU A C 1
ATOM 1146 O O . LEU A 1 155 ? 7.419 -2.821 -0.601 1.00 90.25 155 LEU A O 1
ATOM 1150 N N . SER A 1 156 ? 7.442 -0.779 0.343 1.00 86.69 156 SER A N 1
ATOM 1151 C CA . SER A 1 156 ? 8.213 -0.135 -0.726 1.00 86.69 156 SER A CA 1
ATOM 1152 C C . SER A 1 156 ? 9.602 -0.751 -0.876 1.00 86.69 156 SER A C 1
ATOM 1154 O O . SER A 1 156 ? 10.016 -1.074 -1.986 1.00 86.69 156 SER A O 1
ATOM 1156 N N . LYS A 1 157 ? 10.298 -1.003 0.237 1.00 85.44 157 LYS A N 1
ATOM 1157 C CA . LYS A 1 157 ? 11.603 -1.682 0.228 1.00 85.44 157 LYS A CA 1
ATOM 1158 C C . LYS A 1 157 ? 11.490 -3.132 -0.246 1.00 85.44 157 LYS A C 1
ATOM 1160 O O . LYS A 1 157 ? 12.269 -3.553 -1.093 1.00 85.44 157 LYS A O 1
ATOM 1165 N N . ASN A 1 158 ? 10.506 -3.883 0.243 1.00 87.25 158 ASN A N 1
ATOM 1166 C CA . ASN A 1 158 ? 10.322 -5.296 -0.095 1.00 87.25 158 ASN A CA 1
ATOM 1167 C C . ASN A 1 158 ? 9.897 -5.502 -1.554 1.00 87.25 158 ASN A C 1
ATOM 1169 O O . ASN A 1 158 ? 10.183 -6.553 -2.123 1.00 87.25 158 ASN A O 1
ATOM 1173 N N . SER A 1 159 ? 9.277 -4.499 -2.187 1.00 86.75 159 SER A N 1
ATOM 1174 C CA . SER A 1 159 ? 8.967 -4.546 -3.620 1.00 86.75 159 SER A CA 1
ATOM 1175 C C . SER A 1 159 ? 10.213 -4.694 -4.504 1.00 86.75 159 SER A C 1
ATOM 1177 O O . SER A 1 159 ? 10.124 -5.293 -5.572 1.00 86.75 159 SER A O 1
ATOM 1179 N N . SER A 1 160 ? 11.382 -4.259 -4.013 1.00 84.06 160 SER A N 1
ATOM 1180 C CA . SER A 1 160 ? 12.673 -4.390 -4.704 1.00 84.06 160 SER A CA 1
ATOM 1181 C C . SER A 1 160 ? 13.202 -5.826 -4.796 1.00 84.06 160 SER A C 1
ATOM 1183 O O . SER A 1 160 ? 14.076 -6.136 -5.604 1.00 84.06 160 SER A O 1
ATOM 1185 N N . LEU A 1 161 ? 12.644 -6.748 -4.000 1.00 83.44 161 LEU A N 1
ATOM 1186 C CA . LEU A 1 161 ? 12.991 -8.171 -4.043 1.00 83.44 161 LEU A CA 1
ATOM 1187 C C . LEU A 1 161 ? 12.401 -8.884 -5.280 1.00 83.44 161 LEU A C 1
ATOM 1189 O O . LEU A 1 161 ? 12.541 -10.097 -5.433 1.00 83.44 161 LEU A O 1
ATOM 1193 N N . ALA A 1 162 ? 11.746 -8.135 -6.171 1.00 84.44 162 ALA A N 1
ATOM 1194 C 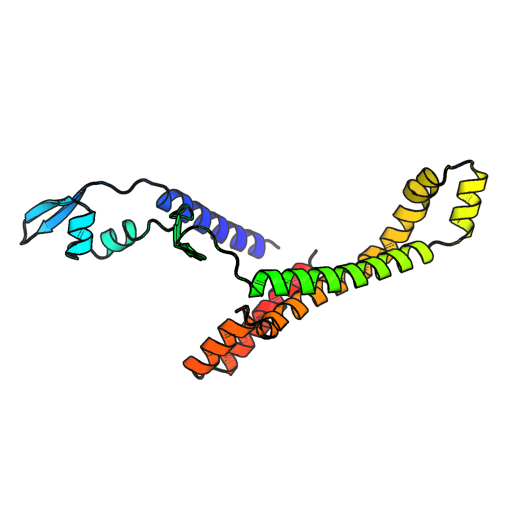CA . ALA A 1 162 ? 11.138 -8.589 -7.416 1.00 84.44 162 ALA A CA 1
ATOM 1195 C C . ALA A 1 162 ? 12.058 -9.433 -8.308 1.00 84.44 162 ALA A C 1
ATOM 1197 O O . ALA A 1 162 ? 11.599 -10.364 -8.980 1.00 84.44 162 ALA A O 1
ATOM 1198 N N . ILE A 1 163 ? 13.360 -9.143 -8.268 1.00 84.38 163 ILE A N 1
ATOM 1199 C CA . ILE A 1 163 ? 14.385 -9.882 -9.004 1.00 84.38 163 ILE A CA 1
ATOM 1200 C C . ILE A 1 163 ? 14.375 -11.386 -8.685 1.00 84.38 163 ILE A C 1
ATOM 1202 O O . ILE A 1 163 ? 14.653 -12.195 -9.568 1.00 84.38 163 ILE A O 1
ATOM 1206 N N . ALA A 1 164 ? 13.966 -11.787 -7.473 1.00 82.81 164 ALA A N 1
ATOM 1207 C CA . ALA A 1 164 ? 13.867 -13.193 -7.074 1.00 82.81 164 ALA A CA 1
ATOM 1208 C C . ALA A 1 164 ? 12.832 -13.985 -7.894 1.00 82.81 164 ALA A C 1
ATOM 1210 O O . ALA A 1 164 ? 12.954 -15.200 -8.032 1.00 82.81 164 ALA A O 1
ATOM 1211 N N . VAL A 1 165 ? 11.830 -13.305 -8.462 1.00 85.94 165 VAL A N 1
ATOM 1212 C CA . VAL A 1 165 ? 10.789 -13.901 -9.320 1.00 85.94 165 VAL A CA 1
ATOM 1213 C C . VAL A 1 165 ? 10.972 -13.481 -10.785 1.00 85.94 165 VAL A C 1
ATOM 1215 O O . VAL A 1 165 ? 10.038 -13.529 -11.585 1.00 85.94 165 VAL A O 1
ATOM 1218 N N . ALA A 1 166 ? 12.189 -13.050 -11.139 1.00 84.31 166 ALA A N 1
ATOM 1219 C CA . ALA A 1 166 ? 12.565 -12.572 -12.467 1.00 84.31 166 ALA A CA 1
ATOM 1220 C C . ALA A 1 166 ? 11.663 -11.440 -13.001 1.00 84.31 166 ALA A C 1
ATOM 1222 O O . ALA A 1 166 ? 11.461 -11.319 -14.210 1.00 84.31 166 ALA A O 1
ATOM 1223 N N . TYR A 1 167 ? 11.109 -10.610 -12.110 1.00 85.94 167 TYR A N 1
ATOM 1224 C CA . TYR A 1 167 ? 10.397 -9.403 -12.512 1.00 85.94 167 TYR A CA 1
ATOM 1225 C C . TYR A 1 167 ? 11.376 -8.217 -12.549 1.00 85.94 167 TYR A C 1
ATOM 1227 O O . TYR A 1 167 ? 12.001 -7.934 -11.524 1.00 85.94 167 TYR A O 1
ATOM 1235 N N . PRO A 1 168 ? 11.543 -7.537 -13.702 1.00 84.56 168 PRO A N 1
ATOM 1236 C CA . PRO A 1 168 ? 12.496 -6.445 -13.838 1.00 84.56 168 PRO A CA 1
ATOM 1237 C C . PRO A 1 168 ? 11.925 -5.156 -13.233 1.00 84.56 168 PRO A C 1
ATOM 1239 O O . PRO A 1 168 ? 11.252 -4.374 -13.903 1.00 84.56 168 PRO A O 1
ATOM 1242 N N . ASP A 1 169 ? 12.179 -4.948 -11.948 1.00 86.75 169 ASP A N 1
ATOM 1243 C CA . ASP A 1 169 ? 11.908 -3.697 -11.246 1.00 86.75 169 ASP A CA 1
ATOM 1244 C C . ASP A 1 169 ? 13.055 -2.683 -11.431 1.00 86.75 169 ASP A C 1
ATOM 1246 O O . ASP A 1 169 ? 14.022 -2.929 -12.158 1.00 86.75 169 ASP A O 1
ATOM 1250 N N . ILE A 1 170 ? 12.970 -1.525 -10.764 1.00 85.88 170 ILE A N 1
ATOM 1251 C CA . ILE A 1 170 ? 13.996 -0.475 -10.868 1.00 85.88 170 ILE A CA 1
ATOM 1252 C C . ILE A 1 170 ? 15.392 -0.983 -10.484 1.00 85.88 170 ILE A C 1
ATOM 1254 O O . ILE A 1 170 ? 16.380 -0.585 -11.103 1.00 85.88 170 ILE A O 1
ATOM 1258 N N . TYR A 1 171 ? 15.479 -1.890 -9.505 1.00 87.94 171 TYR A N 1
ATOM 1259 C CA . TYR A 1 171 ? 16.743 -2.474 -9.082 1.00 87.94 171 TYR A CA 1
ATOM 1260 C C . TYR A 1 171 ? 17.323 -3.385 -10.171 1.00 87.94 171 TYR A C 1
ATOM 1262 O O . TYR A 1 171 ? 18.479 -3.216 -10.562 1.00 87.94 171 TYR A O 1
ATOM 1270 N N . ALA A 1 172 ? 16.519 -4.298 -10.721 1.00 87.88 172 ALA A N 1
ATOM 1271 C CA . ALA A 1 172 ? 16.951 -5.204 -11.784 1.00 87.88 172 ALA A CA 1
ATOM 1272 C C . ALA A 1 172 ? 17.337 -4.470 -13.084 1.00 87.88 172 ALA A C 1
ATOM 1274 O O . ALA A 1 172 ? 18.358 -4.787 -13.706 1.00 87.88 172 ALA A O 1
ATOM 1275 N N . VAL A 1 173 ? 16.557 -3.460 -13.485 1.00 87.88 173 VAL A N 1
ATOM 1276 C CA . VAL A 1 173 ? 16.857 -2.637 -14.668 1.00 87.88 173 VAL A CA 1
ATOM 1277 C C . VAL A 1 173 ? 18.166 -1.880 -14.467 1.00 87.88 173 VAL A C 1
ATOM 1279 O O . VAL A 1 173 ? 19.039 -1.924 -15.334 1.00 87.88 173 VAL A O 1
ATOM 1282 N N . MET A 1 174 ? 18.359 -1.250 -13.307 1.00 88.62 174 MET A N 1
ATOM 1283 C CA . MET A 1 174 ? 19.596 -0.523 -13.036 1.00 88.62 174 MET A CA 1
ATOM 1284 C C . MET A 1 174 ? 20.809 -1.455 -12.931 1.00 88.62 174 MET A C 1
ATOM 1286 O O . MET A 1 174 ? 21.880 -1.100 -13.412 1.00 88.62 174 MET A O 1
ATOM 1290 N N . GLY A 1 175 ? 20.658 -2.665 -12.387 1.00 87.38 175 GLY A N 1
ATOM 1291 C CA . GLY A 1 175 ? 21.723 -3.674 -12.402 1.00 87.38 175 GLY A CA 1
ATOM 1292 C C . GLY A 1 175 ? 22.187 -4.005 -13.824 1.00 87.38 175 GLY A C 1
ATOM 1293 O O . GLY A 1 175 ? 23.385 -4.100 -14.088 1.00 87.38 175 GLY A O 1
ATOM 1294 N N . THR A 1 176 ? 21.248 -4.083 -14.768 1.00 88.50 176 THR A N 1
ATOM 1295 C CA . THR A 1 176 ? 21.562 -4.286 -16.190 1.00 88.50 176 THR A CA 1
ATOM 1296 C C . THR A 1 176 ? 22.313 -3.086 -16.775 1.00 88.50 176 THR A C 1
ATOM 1298 O O . THR A 1 176 ? 23.332 -3.267 -17.440 1.00 88.50 176 THR A O 1
ATOM 1301 N N . VAL A 1 177 ? 21.871 -1.861 -16.476 1.00 88.75 177 VAL A N 1
ATOM 1302 C CA . VAL A 1 177 ? 22.535 -0.619 -16.915 1.00 88.75 177 VAL A CA 1
ATOM 1303 C C . VAL A 1 177 ? 23.950 -0.506 -16.345 1.00 88.75 177 VAL A C 1
ATOM 1305 O O . VAL A 1 177 ? 24.873 -0.145 -17.074 1.00 88.75 177 VAL A O 1
ATOM 1308 N N . ILE A 1 178 ? 24.151 -0.848 -15.070 1.00 92.19 178 ILE A N 1
ATOM 1309 C CA . ILE A 1 178 ? 25.468 -0.853 -14.420 1.00 92.19 178 ILE A CA 1
ATOM 1310 C C . ILE A 1 178 ? 26.410 -1.823 -15.138 1.00 92.19 178 ILE A C 1
ATOM 1312 O O . ILE A 1 178 ? 27.531 -1.447 -15.473 1.00 92.19 178 ILE A O 1
ATOM 1316 N N . ASN A 1 179 ? 25.941 -3.037 -15.433 1.00 91.50 179 ASN A N 1
ATOM 1317 C CA . ASN A 1 179 ? 26.747 -4.052 -16.109 1.00 91.50 179 ASN A CA 1
ATOM 1318 C C . ASN A 1 179 ? 27.100 -3.668 -17.555 1.00 91.50 179 ASN A C 1
ATOM 1320 O O . ASN A 1 179 ? 28.176 -4.017 -18.028 1.00 91.50 179 ASN A O 1
ATOM 1324 N N . GLN A 1 180 ? 26.219 -2.946 -18.253 1.00 90.06 180 GLN A N 1
ATOM 1325 C CA . GLN A 1 180 ? 26.455 -2.516 -19.637 1.00 90.06 180 GLN A CA 1
ATOM 1326 C C . GLN A 1 180 ? 27.327 -1.258 -19.741 1.00 90.06 180 GLN A C 1
ATOM 1328 O O . GLN A 1 180 ? 28.139 -1.146 -20.653 1.00 90.06 180 GLN A O 1
ATOM 1333 N N . SER A 1 181 ? 27.156 -0.303 -18.827 1.00 87.88 181 SER A N 1
ATOM 1334 C CA . SER A 1 181 ? 27.861 0.987 -18.854 1.00 87.88 181 SER A CA 1
ATOM 1335 C C . SER A 1 181 ? 29.178 0.988 -18.076 1.00 87.88 181 SER A C 1
ATOM 1337 O O . SER A 1 181 ? 29.986 1.899 -18.243 1.00 87.88 181 SER A O 1
ATOM 1339 N N . GLY A 1 182 ? 29.377 0.021 -17.175 1.00 87.31 182 GLY A N 1
ATOM 1340 C CA . GLY A 1 182 ? 30.480 0.012 -16.212 1.00 87.31 182 GLY A CA 1
ATOM 1341 C C . GLY A 1 182 ? 30.385 1.109 -15.139 1.00 87.31 182 GLY A C 1
ATOM 1342 O O . GLY A 1 182 ? 31.288 1.240 -14.315 1.00 87.31 182 GLY A O 1
ATOM 1343 N N . GLN A 1 183 ? 29.309 1.907 -15.114 1.00 88.62 183 GLN A N 1
ATOM 1344 C CA . GLN A 1 183 ? 29.141 3.037 -14.194 1.00 88.62 183 GLN A CA 1
ATOM 1345 C C . GLN A 1 183 ? 28.442 2.627 -12.889 1.00 88.62 183 GLN A C 1
ATOM 1347 O O . GLN A 1 183 ? 27.345 3.092 -12.567 1.00 88.62 183 GLN A O 1
ATOM 1352 N N . SER A 1 184 ? 29.092 1.771 -12.099 1.00 89.44 184 SER A N 1
ATOM 1353 C CA . SER A 1 184 ? 28.509 1.220 -10.866 1.00 89.44 184 SER A CA 1
ATOM 1354 C C . SER A 1 184 ? 28.134 2.284 -9.835 1.00 89.44 184 SER A C 1
ATOM 1356 O O . SER A 1 184 ? 27.067 2.202 -9.231 1.00 89.44 184 SER A O 1
ATOM 1358 N N . VAL A 1 185 ? 28.975 3.308 -9.657 1.00 89.56 185 VAL A N 1
ATOM 1359 C CA . VAL A 1 185 ? 28.725 4.376 -8.673 1.00 89.56 185 VAL A CA 1
ATOM 1360 C C . VAL A 1 185 ? 27.463 5.160 -9.035 1.00 89.56 185 VAL A C 1
ATOM 1362 O O . VAL A 1 185 ? 26.571 5.297 -8.201 1.00 89.56 185 VAL A O 1
ATOM 1365 N N . THR A 1 186 ? 27.349 5.616 -10.285 1.00 88.94 186 THR A N 1
ATOM 1366 C CA . THR A 1 186 ? 26.181 6.368 -10.765 1.00 88.94 186 THR A CA 1
ATOM 1367 C C . THR A 1 186 ? 24.898 5.551 -10.623 1.00 88.94 186 THR A C 1
ATOM 1369 O O . THR A 1 186 ? 23.903 6.058 -10.109 1.00 88.94 186 THR A O 1
ATOM 1372 N N . GLY A 1 187 ? 24.918 4.272 -11.014 1.00 88.81 187 GLY A N 1
ATOM 1373 C CA . GLY A 1 187 ? 23.733 3.418 -10.932 1.00 88.81 187 GLY A CA 1
ATOM 1374 C C . GLY A 1 187 ? 23.265 3.165 -9.495 1.00 88.81 187 GLY A C 1
ATOM 1375 O O . GLY A 1 187 ? 22.071 3.268 -9.212 1.00 88.81 187 GLY A O 1
ATOM 1376 N N . ILE A 1 188 ? 24.187 2.911 -8.561 1.00 90.38 188 ILE A N 1
ATOM 1377 C CA . ILE A 1 188 ? 23.845 2.729 -7.140 1.00 90.38 188 ILE A CA 1
ATOM 1378 C C . ILE A 1 188 ? 23.280 4.025 -6.546 1.00 90.38 188 ILE A C 1
ATOM 1380 O O . ILE A 1 188 ? 22.271 3.981 -5.842 1.00 90.38 188 ILE A O 1
ATOM 1384 N N . VAL A 1 189 ? 23.870 5.182 -6.862 1.00 92.31 189 VAL A N 1
ATOM 1385 C CA . VAL A 1 189 ? 23.361 6.485 -6.403 1.00 92.31 189 VAL A CA 1
ATOM 1386 C C . VAL A 1 189 ? 21.943 6.732 -6.917 1.00 92.31 189 VAL A C 1
ATOM 1388 O O . VAL A 1 189 ? 21.086 7.152 -6.142 1.00 92.31 189 VAL A O 1
ATOM 1391 N N . LEU A 1 190 ? 21.651 6.418 -8.183 1.00 90.00 190 LEU A N 1
ATOM 1392 C CA . LEU A 1 190 ? 20.300 6.551 -8.738 1.00 90.00 190 LEU A CA 1
ATOM 1393 C C . LEU A 1 190 ? 19.290 5.628 -8.045 1.00 90.00 190 LEU A C 1
ATOM 1395 O O . LEU A 1 190 ? 18.188 6.076 -7.720 1.00 90.00 190 LEU A O 1
ATOM 1399 N N . ILE A 1 191 ? 19.666 4.378 -7.747 1.00 90.19 191 ILE A N 1
ATOM 1400 C CA . ILE A 1 191 ? 18.833 3.469 -6.942 1.00 90.19 191 ILE A CA 1
ATOM 1401 C C . ILE A 1 191 ? 18.554 4.095 -5.572 1.00 90.19 191 ILE A C 1
ATOM 1403 O O . ILE A 1 191 ? 17.394 4.220 -5.181 1.00 90.19 191 ILE A O 1
ATOM 1407 N N . MET A 1 192 ? 19.588 4.536 -4.856 1.00 90.00 192 MET A N 1
ATOM 1408 C CA . MET A 1 192 ? 19.432 5.128 -3.524 1.00 90.00 192 MET A CA 1
ATOM 1409 C C . MET A 1 192 ? 18.541 6.371 -3.545 1.00 90.00 192 MET A C 1
ATOM 1411 O O . MET A 1 192 ? 17.653 6.493 -2.704 1.00 90.00 192 MET A O 1
ATOM 1415 N N . LEU A 1 193 ? 18.734 7.266 -4.517 1.00 90.56 193 LEU A N 1
ATOM 1416 C CA . LEU A 1 193 ? 17.915 8.467 -4.678 1.00 90.56 193 LEU A CA 1
ATOM 1417 C C . LEU A 1 193 ? 16.456 8.123 -4.978 1.00 90.56 193 LEU A C 1
ATOM 1419 O O . LEU A 1 193 ? 15.563 8.734 -4.397 1.00 90.56 193 LEU A O 1
ATOM 1423 N N . SER A 1 194 ? 16.198 7.127 -5.827 1.00 87.44 194 SER A N 1
ATOM 1424 C CA . SER A 1 194 ? 14.830 6.707 -6.140 1.00 87.44 194 SER A CA 1
ATOM 1425 C C . SER A 1 194 ? 14.086 6.201 -4.898 1.00 87.44 194 SER A C 1
ATOM 1427 O O . SER A 1 194 ? 12.998 6.689 -4.590 1.00 87.44 194 SER A O 1
ATOM 1429 N N . TYR A 1 195 ? 14.703 5.310 -4.112 1.00 87.62 195 TYR A N 1
ATOM 1430 C CA . TYR A 1 195 ? 14.110 4.811 -2.870 1.00 87.62 195 TYR A CA 1
ATOM 1431 C C . TYR A 1 195 ? 14.013 5.891 -1.790 1.00 87.62 195 TYR A C 1
ATOM 1433 O O . TYR A 1 195 ? 13.058 5.885 -1.013 1.00 87.62 195 TYR A O 1
ATOM 1441 N N . LEU A 1 196 ? 14.948 6.844 -1.753 1.00 87.44 196 LEU A N 1
ATOM 1442 C CA . LEU A 1 196 ? 14.878 7.994 -0.854 1.00 87.44 196 LEU A CA 1
ATOM 1443 C C . LEU A 1 196 ? 13.670 8.876 -1.175 1.00 87.44 196 LEU A C 1
ATOM 1445 O O . LEU A 1 196 ? 12.933 9.238 -0.262 1.00 87.44 196 LEU A O 1
ATOM 1449 N N . ILE A 1 197 ? 13.441 9.192 -2.453 1.00 89.75 197 ILE A N 1
ATOM 1450 C CA . ILE A 1 197 ? 12.288 9.990 -2.887 1.00 89.75 197 ILE A CA 1
ATOM 1451 C C . ILE A 1 197 ? 10.992 9.281 -2.496 1.00 89.75 197 ILE A C 1
ATOM 1453 O O . ILE A 1 197 ? 10.149 9.898 -1.851 1.00 89.75 197 ILE A O 1
ATOM 1457 N N . ILE A 1 198 ? 10.871 7.981 -2.788 1.00 86.88 198 ILE A N 1
ATOM 1458 C CA . ILE A 1 198 ? 9.702 7.179 -2.396 1.00 86.88 198 ILE A CA 1
ATOM 1459 C C . ILE A 1 198 ? 9.504 7.223 -0.874 1.00 86.88 198 ILE A C 1
ATOM 1461 O O . ILE A 1 198 ? 8.403 7.490 -0.397 1.00 86.88 198 ILE A O 1
ATOM 1465 N N . SER A 1 199 ? 10.574 7.020 -0.101 1.00 85.38 199 SER A N 1
ATOM 1466 C CA . SER A 1 199 ? 10.522 7.054 1.363 1.00 85.38 199 SER A CA 1
ATOM 1467 C C . SER A 1 199 ? 10.087 8.418 1.901 1.00 85.38 199 SER A C 1
ATOM 1469 O O . SER A 1 199 ? 9.308 8.472 2.850 1.00 85.38 199 SER A O 1
ATOM 1471 N N . LEU A 1 200 ? 10.575 9.515 1.318 1.00 85.50 200 LEU A N 1
ATOM 1472 C CA . LEU A 1 200 ? 10.199 10.872 1.712 1.00 85.50 200 LEU A CA 1
ATOM 1473 C C . LEU A 1 200 ? 8.754 11.186 1.330 1.00 85.50 200 LEU A C 1
ATOM 1475 O O . LEU A 1 200 ? 8.051 11.798 2.123 1.00 85.50 200 LEU A O 1
ATOM 1479 N N . THR A 1 201 ? 8.289 10.739 0.161 1.00 86.94 201 THR A N 1
ATOM 1480 C CA . THR A 1 201 ? 6.886 10.887 -0.241 1.00 86.94 201 THR A CA 1
ATOM 1481 C C . THR A 1 201 ? 5.957 10.155 0.723 1.00 86.94 201 THR A C 1
ATOM 1483 O O . THR A 1 201 ? 4.954 10.729 1.128 1.00 86.94 201 THR A O 1
ATOM 1486 N N . ILE A 1 202 ? 6.306 8.935 1.142 1.00 80.56 202 ILE A N 1
ATOM 1487 C CA . ILE A 1 202 ? 5.518 8.171 2.123 1.00 80.56 202 ILE A CA 1
ATOM 1488 C C . ILE A 1 202 ? 5.555 8.838 3.497 1.00 80.56 202 ILE A C 1
ATOM 1490 O O . ILE A 1 202 ? 4.530 8.920 4.153 1.00 80.56 202 ILE A O 1
ATOM 1494 N N . SER A 1 203 ? 6.720 9.327 3.930 1.00 80.75 203 SER A N 1
ATOM 1495 C CA . SER A 1 203 ? 6.868 9.987 5.232 1.00 80.75 203 SER A CA 1
ATOM 1496 C C . SER A 1 203 ? 6.218 11.373 5.303 1.00 80.75 203 SER A C 1
ATOM 1498 O O . SER A 1 203 ? 6.045 11.892 6.403 1.00 80.75 203 SER A O 1
ATOM 1500 N N . ALA A 1 204 ? 5.952 12.008 4.161 1.00 80.75 204 ALA A N 1
ATOM 1501 C CA . ALA A 1 204 ? 5.344 13.334 4.094 1.00 80.75 204 ALA A CA 1
ATOM 1502 C C . ALA A 1 204 ? 3.810 13.308 4.218 1.00 80.75 204 ALA A C 1
ATOM 1504 O O . ALA A 1 204 ? 3.212 14.372 4.386 1.00 80.75 204 ALA A O 1
ATOM 1505 N N . VAL A 1 205 ? 3.198 12.125 4.106 1.00 69.06 205 VAL A N 1
ATOM 1506 C CA . VAL A 1 205 ? 1.757 11.874 4.275 1.00 69.06 205 VAL A CA 1
ATOM 1507 C C . VAL A 1 205 ? 1.497 11.365 5.687 1.00 69.06 205 VAL A C 1
ATOM 1509 O O . VAL A 1 205 ? 0.528 11.861 6.302 1.00 69.06 205 VAL A O 1
#

pLDDT: mean 84.01, std 10.5, range [54.44, 97.38]

Radius of gyration: 27.88 Å; chains: 1; bounding box: 57×47×88 Å